Protein AF-A0A316L7D0-F1 (afdb_monomer_lite)

Secondary structure (DSSP, 8-state):
-----------S---HHHHSSTT----HHHHHHHHHHTTS---SS-TTT---EETTEE---EEEETTS-TT---GGGEEEE-HHHHTTSTTTT---SS--TTTS---------EE-TTT--EE-TT-SS-HHHHHHHHHHTS-PPPHHHHHHHHHT---HHHHHHHTTS-HHHHHHHHHHTTPPPPPPPPP-PPP--PPPEEEETTEEEEPPHHHHHHT--S---GGG-TT--HHHHHHHHHHHHHHHHHTTSS--

Radius of gyration: 38.09 Å; chains: 1; bounding box: 89×56×75 Å

Structure (mmCIF, N/CA/C/O backbone):
data_AF-A0A316L7D0-F1
#
_entry.id   AF-A0A316L7D0-F1
#
loop_
_atom_site.group_PDB
_atom_site.id
_atom_site.type_symbol
_atom_site.label_atom_id
_atom_site.label_alt_id
_atom_site.label_comp_id
_atom_site.label_asym_id
_atom_site.label_entity_id
_atom_site.label_seq_id
_atom_site.pdbx_PDB_ins_code
_atom_site.Cartn_x
_atom_site.Cartn_y
_atom_site.Cartn_z
_atom_site.occupancy
_atom_site.B_iso_or_equiv
_atom_site.auth_seq_id
_atom_site.auth_comp_id
_atom_site.auth_asym_id
_atom_site.auth_atom_id
_atom_site.pdbx_PDB_model_num
ATOM 1 N N . MET A 1 1 ? -33.897 9.783 -12.831 1.00 34.44 1 MET A N 1
ATOM 2 C CA . MET A 1 1 ? -33.182 10.648 -11.869 1.00 34.44 1 MET A CA 1
ATOM 3 C C . MET A 1 1 ? -33.164 9.904 -10.544 1.00 34.44 1 MET A C 1
ATOM 5 O O . MET A 1 1 ? -34.226 9.685 -9.987 1.00 34.44 1 MET A O 1
ATOM 9 N N . LYS A 1 2 ? -32.016 9.354 -10.130 1.00 29.50 2 LYS A N 1
ATOM 10 C CA . LYS A 1 2 ? -31.898 8.626 -8.857 1.00 29.50 2 LYS A CA 1
ATOM 11 C C . LYS A 1 2 ? -31.421 9.620 -7.807 1.00 29.50 2 LYS A C 1
ATOM 13 O O . LYS A 1 2 ? -30.310 10.134 -7.922 1.00 29.50 2 LYS A O 1
ATOM 18 N N . GLU A 1 3 ? -32.283 9.932 -6.850 1.00 29.09 3 GLU A N 1
ATOM 19 C CA . GLU A 1 3 ? -31.941 10.778 -5.713 1.00 29.09 3 GLU A CA 1
ATOM 20 C C . GLU A 1 3 ? -30.892 10.067 -4.856 1.00 29.09 3 GLU A C 1
ATOM 22 O O . GLU A 1 3 ? -31.107 8.976 -4.328 1.00 29.09 3 GLU A O 1
ATOM 27 N N . ASN A 1 4 ? -29.717 10.684 -4.762 1.00 29.95 4 ASN A N 1
ATOM 28 C CA . ASN A 1 4 ? -28.676 10.284 -3.831 1.00 29.95 4 ASN A CA 1
ATOM 29 C C . ASN A 1 4 ? -29.172 10.552 -2.407 1.00 29.95 4 ASN A C 1
ATOM 31 O O . ASN A 1 4 ? -29.277 11.711 -1.996 1.00 29.95 4 ASN A O 1
ATOM 35 N N . ALA A 1 5 ? -29.439 9.484 -1.654 1.00 37.56 5 ALA A N 1
ATOM 36 C CA . ALA A 1 5 ? -29.663 9.546 -0.217 1.00 37.56 5 ALA A CA 1
ATOM 37 C C . ALA A 1 5 ? -28.394 10.094 0.455 1.00 37.56 5 ALA A C 1
ATOM 39 O O . ALA A 1 5 ? -27.407 9.389 0.670 1.00 37.56 5 ALA A O 1
ATOM 40 N N . LYS A 1 6 ? -28.399 11.401 0.722 1.00 32.78 6 LYS A N 1
ATOM 41 C CA . LYS A 1 6 ? -27.345 12.088 1.464 1.00 32.78 6 LYS A CA 1
ATOM 42 C C . LYS A 1 6 ? -27.297 11.506 2.877 1.00 32.78 6 LYS A C 1
ATOM 44 O O . LYS A 1 6 ? -28.280 11.593 3.609 1.00 32.78 6 LYS A O 1
ATOM 49 N N . ASN A 1 7 ? -26.138 10.971 3.261 1.00 34.81 7 ASN A N 1
ATOM 50 C CA . ASN A 1 7 ? -25.764 10.727 4.653 1.00 34.81 7 ASN A CA 1
ATOM 51 C C . ASN A 1 7 ? -25.912 12.042 5.438 1.00 34.81 7 ASN A C 1
ATOM 53 O O . ASN A 1 7 ? -25.023 12.893 5.408 1.00 34.81 7 ASN A O 1
ATOM 57 N N . LYS A 1 8 ? -27.050 12.235 6.111 1.00 36.53 8 LYS A N 1
ATOM 58 C CA . LYS A 1 8 ? -27.204 13.290 7.111 1.00 36.53 8 LYS A CA 1
ATOM 59 C C . LYS A 1 8 ? -26.490 12.820 8.372 1.00 36.53 8 LYS A C 1
ATOM 61 O O . LYS A 1 8 ? -26.940 11.887 9.033 1.00 36.53 8 LYS A O 1
ATOM 66 N N . GLY A 1 9 ? -25.368 13.463 8.686 1.00 32.22 9 GLY A N 1
ATOM 67 C CA . GLY A 1 9 ? -24.785 13.398 10.020 1.00 32.22 9 GLY A CA 1
ATOM 68 C C . GLY A 1 9 ? -25.849 13.806 11.036 1.00 32.22 9 GLY A C 1
ATOM 69 O O . GLY A 1 9 ? -26.460 14.866 10.909 1.00 32.22 9 GLY A O 1
ATOM 70 N N . TYR A 1 10 ? -26.124 12.925 11.993 1.00 43.47 10 TYR A N 1
ATOM 71 C CA . TYR A 1 10 ? -27.147 13.127 13.012 1.00 43.47 10 TYR A CA 1
ATOM 72 C C . TYR A 1 10 ? -26.617 14.110 14.068 1.00 43.47 10 TYR A C 1
ATOM 74 O O . TYR A 1 10 ? -26.000 13.715 15.053 1.00 43.47 10 TYR A O 1
ATOM 82 N N . SER A 1 11 ? -26.806 15.408 13.824 1.00 37.00 11 SER A N 1
ATOM 83 C CA . SER A 1 11 ? -26.452 16.510 14.731 1.00 37.00 11 SER A CA 1
ATOM 84 C C . SER A 1 11 ? -27.688 17.153 15.377 1.00 37.00 11 SER A C 1
ATOM 86 O O . SER A 1 11 ? -27.708 18.359 15.605 1.00 37.00 11 SER A O 1
ATOM 88 N N . GLY A 1 12 ? -28.741 16.370 15.620 1.00 48.03 12 GLY A N 1
ATOM 89 C CA . GLY A 1 12 ? -29.909 16.793 16.395 1.00 48.03 12 GLY A CA 1
ATOM 90 C C . GLY A 1 12 ? -29.916 16.110 17.759 1.00 48.03 12 GLY A C 1
ATOM 91 O O . GLY A 1 12 ? -29.641 14.909 17.842 1.00 48.03 12 GLY A O 1
ATOM 92 N N . GLU A 1 13 ? -30.227 16.853 18.822 1.00 57.31 13 GLU A N 1
ATOM 93 C CA . GLU A 1 13 ? -30.596 16.285 20.122 1.00 57.31 13 GLU A CA 1
ATOM 94 C C . GLU A 1 13 ? -31.894 15.488 19.962 1.00 57.31 13 GLU A C 1
ATOM 96 O O . GLU A 1 13 ? -32.989 15.997 20.163 1.00 57.31 13 GLU A O 1
ATOM 101 N N . LEU A 1 14 ? -31.770 14.224 19.551 1.00 63.69 14 LEU A N 1
ATOM 102 C CA . LEU A 1 14 ? -32.886 13.289 19.602 1.00 63.69 14 LEU A CA 1
ATOM 103 C C . LEU A 1 14 ? -33.369 13.182 21.044 1.00 63.69 14 LEU A C 1
ATOM 105 O O . LEU A 1 14 ? -32.550 12.987 21.963 1.00 63.69 14 LEU A O 1
ATOM 109 N N . SER A 1 15 ? -34.686 13.294 21.199 1.00 69.12 15 SER A N 1
ATOM 110 C CA . SER A 1 15 ? -35.367 13.168 22.479 1.00 69.12 15 SER A CA 1
ATOM 111 C C . SER A 1 15 ? -35.126 11.783 23.084 1.00 69.12 15 SER A C 1
ATOM 113 O O . SER A 1 15 ? -34.735 10.832 22.404 1.00 69.12 15 SER A O 1
ATOM 115 N N . PHE A 1 16 ? -35.282 11.682 24.401 1.00 71.06 16 PHE A N 1
ATOM 116 C CA . PHE A 1 16 ? -35.001 10.463 25.155 1.00 71.06 16 PHE A CA 1
ATOM 117 C C . PHE A 1 16 ? -35.810 9.262 24.630 1.00 71.06 16 PHE A C 1
ATOM 119 O O . PHE A 1 16 ? -35.226 8.232 24.285 1.00 71.06 16 PHE A O 1
ATOM 126 N N . ASP A 1 17 ? -37.119 9.443 24.447 1.00 73.50 17 ASP A N 1
ATOM 127 C CA . ASP A 1 17 ? -38.046 8.400 23.982 1.00 73.50 17 ASP A CA 1
ATOM 128 C C . ASP A 1 17 ? -37.842 8.022 22.509 1.00 73.50 17 ASP A C 1
ATOM 130 O O . ASP A 1 17 ? -38.146 6.910 22.079 1.00 73.50 17 ASP A O 1
ATOM 134 N N . GLU A 1 18 ? -37.274 8.922 21.705 1.00 77.38 18 GLU A N 1
ATOM 135 C CA . GLU A 1 18 ? -36.935 8.618 20.317 1.00 77.38 18 GLU A CA 1
ATOM 136 C C . GLU A 1 18 ? -35.700 7.734 20.180 1.00 77.38 18 GLU A C 1
ATOM 138 O O . GLU A 1 18 ? -35.550 7.094 19.142 1.00 77.38 18 GLU A O 1
ATOM 143 N N . VAL A 1 19 ? -34.818 7.703 21.183 1.00 80.06 19 VAL A N 1
ATOM 144 C CA . VAL A 1 19 ? -33.592 6.893 21.149 1.00 80.06 19 VAL A CA 1
ATOM 145 C C . VAL A 1 19 ? -33.830 5.501 21.726 1.00 80.06 19 VAL A C 1
ATOM 147 O O . VAL A 1 19 ? -33.332 4.531 21.162 1.00 80.06 19 VAL A O 1
ATOM 150 N N . PHE A 1 20 ? -34.588 5.382 22.818 1.00 85.81 20 PHE A N 1
ATOM 151 C CA . PHE A 1 20 ? -34.782 4.119 23.543 1.00 85.81 20 PHE A CA 1
ATOM 152 C C . PHE A 1 20 ? -35.981 3.306 23.043 1.00 85.81 20 PHE A C 1
ATOM 154 O O . PHE A 1 20 ? -36.810 2.849 23.824 1.00 85.81 20 PHE A O 1
ATOM 161 N N . LYS A 1 21 ? -36.074 3.128 21.724 1.00 87.81 21 LYS A N 1
ATOM 162 C CA . LYS A 1 21 ? -37.145 2.363 21.075 1.00 87.81 21 LYS A CA 1
ATOM 163 C C . LYS A 1 21 ? -36.610 1.466 19.969 1.00 87.81 21 LYS A C 1
ATOM 165 O O . LYS A 1 21 ? -35.557 1.740 19.378 1.00 87.81 21 LYS A O 1
ATOM 170 N N . LYS A 1 22 ? -37.376 0.432 19.634 1.00 86.62 22 LYS A N 1
ATOM 171 C CA . LYS A 1 22 ? -37.067 -0.462 18.520 1.00 86.62 22 LYS A CA 1
ATOM 172 C C . LYS A 1 22 ? -37.126 0.235 17.155 1.00 86.62 22 LYS A C 1
ATOM 174 O O . LYS A 1 22 ? -37.918 1.150 16.935 1.00 86.62 22 LYS A O 1
ATOM 179 N N . GLY A 1 23 ? -36.278 -0.211 16.227 1.00 82.25 23 GLY A N 1
ATOM 180 C CA . GLY A 1 23 ? -36.218 0.278 14.846 1.00 82.25 23 GLY A CA 1
ATOM 181 C C . GLY A 1 23 ? -35.394 1.554 14.658 1.00 82.25 23 GLY A C 1
ATOM 182 O O . GLY A 1 23 ? -35.479 2.195 13.611 1.00 82.25 23 GLY A O 1
ATOM 183 N N . THR A 1 24 ? -34.590 1.942 15.649 1.00 82.88 24 THR A N 1
ATOM 184 C CA . THR A 1 24 ? -33.762 3.150 15.579 1.00 82.88 24 THR A CA 1
ATOM 185 C C . THR A 1 24 ? -32.311 2.789 15.294 1.00 82.88 24 THR A C 1
ATOM 187 O O . THR A 1 24 ? -31.668 2.040 16.025 1.00 82.88 24 THR A O 1
ATOM 190 N N . ASN A 1 25 ? -31.762 3.321 14.201 1.00 82.38 25 ASN A N 1
ATOM 191 C CA . ASN A 1 25 ? -30.355 3.112 13.878 1.00 82.38 25 ASN A CA 1
ATOM 192 C C . ASN A 1 25 ? -29.508 4.142 14.630 1.00 82.38 25 ASN A C 1
ATOM 194 O O . ASN A 1 25 ? -29.416 5.303 14.229 1.00 82.38 25 ASN A O 1
ATOM 198 N N . PHE A 1 26 ? -28.917 3.712 15.741 1.00 83.31 26 PHE A N 1
ATOM 199 C CA . PHE A 1 26 ? -28.096 4.553 16.597 1.00 83.31 26 PHE A CA 1
ATOM 200 C C . PHE A 1 26 ? -26.742 3.888 16.835 1.00 83.31 26 PHE A C 1
ATOM 202 O O . PHE A 1 26 ? -26.647 2.674 17.006 1.00 83.31 26 PHE A O 1
ATOM 209 N N . SER A 1 27 ? -25.665 4.675 16.842 1.00 85.75 27 SER A N 1
ATOM 210 C CA . SER A 1 27 ? -24.335 4.127 17.123 1.00 85.75 27 SER A CA 1
ATOM 211 C C . SER A 1 27 ? -24.278 3.591 18.553 1.00 85.75 27 SER A C 1
ATOM 213 O O . SER A 1 27 ? -24.576 4.331 19.492 1.00 85.75 27 SER A O 1
ATOM 215 N N . SER A 1 28 ? -23.804 2.356 18.746 1.00 85.88 28 SER A N 1
ATOM 216 C CA . SER A 1 28 ? -23.671 1.731 20.071 1.00 85.88 28 SER A CA 1
ATOM 217 C C . SER A 1 28 ? -22.822 2.567 21.037 1.00 85.88 28 SER A C 1
ATOM 219 O O . SER A 1 28 ? -23.108 2.627 22.231 1.00 85.88 28 SER A O 1
ATOM 221 N N . SER A 1 29 ? -21.805 3.275 20.528 1.00 87.69 29 SER A N 1
ATOM 222 C CA . SER A 1 29 ? -20.968 4.175 21.334 1.00 87.69 29 SER A CA 1
ATOM 223 C C . SER A 1 29 ? -21.727 5.412 21.824 1.00 87.69 29 SER A C 1
AT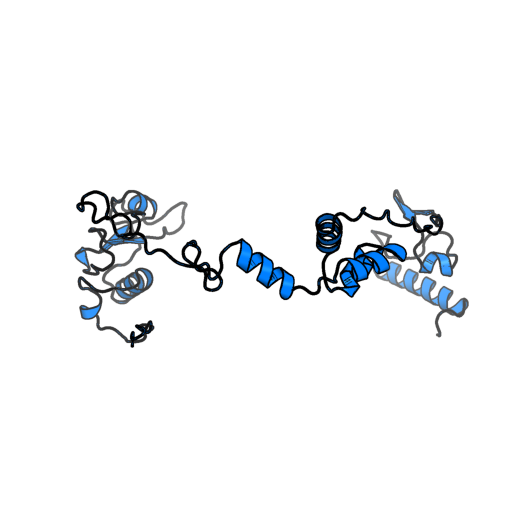OM 225 O O . SER A 1 29 ? -21.517 5.862 22.952 1.00 87.69 29 SER A O 1
ATOM 227 N N . LEU A 1 30 ? -22.635 5.947 21.004 1.00 88.75 30 LEU A N 1
ATOM 228 C CA . LEU A 1 30 ? -23.501 7.060 21.387 1.00 88.75 30 LEU A CA 1
ATOM 229 C C . LEU A 1 30 ? -24.615 6.586 22.323 1.00 88.75 30 LEU A C 1
ATOM 231 O O . LEU A 1 30 ? -24.916 7.287 23.288 1.00 88.75 30 LEU A O 1
ATOM 235 N N . LEU A 1 31 ? -25.188 5.401 22.072 1.00 90.44 31 LEU A N 1
ATOM 236 C CA . LEU A 1 31 ? -26.227 4.801 22.914 1.00 90.44 31 LEU A CA 1
ATOM 237 C C . LEU A 1 31 ? -25.708 4.613 24.336 1.00 90.44 31 LEU A C 1
ATOM 239 O O . LEU A 1 31 ? -26.307 5.106 25.286 1.00 90.44 31 LEU A O 1
ATOM 243 N N . ARG A 1 32 ? -24.524 4.004 24.464 1.00 90.94 32 ARG A N 1
ATOM 244 C CA . ARG A 1 32 ? -23.827 3.845 25.741 1.00 90.94 32 ARG A CA 1
ATOM 245 C C . ARG A 1 32 ? -23.640 5.178 26.458 1.00 90.94 32 ARG A C 1
ATOM 247 O O . ARG A 1 32 ? -23.917 5.280 27.647 1.00 90.94 32 ARG A O 1
ATOM 254 N N . ARG A 1 33 ? -23.180 6.214 25.750 1.00 89.75 33 ARG A N 1
ATOM 255 C CA . ARG A 1 33 ? -22.968 7.537 26.351 1.00 89.75 33 ARG A CA 1
ATOM 256 C C . ARG A 1 33 ? -24.275 8.148 26.855 1.00 89.75 33 ARG A C 1
ATOM 258 O O . ARG A 1 33 ? -24.280 8.726 27.938 1.00 89.75 33 ARG A O 1
ATOM 265 N N . LYS A 1 34 ? -25.362 8.031 26.085 1.00 90.12 34 LYS A N 1
ATOM 266 C CA . LYS A 1 34 ? -26.689 8.505 26.500 1.00 90.12 34 LYS A CA 1
ATOM 267 C C . LYS A 1 34 ? -27.177 7.750 27.735 1.00 90.12 34 LYS A C 1
ATOM 269 O O . LYS A 1 34 ? -27.539 8.415 28.694 1.00 90.12 34 LYS A O 1
ATOM 274 N N . LEU A 1 35 ? -27.082 6.419 27.742 1.00 90.69 35 LEU A N 1
ATOM 275 C CA . LEU A 1 35 ? -27.450 5.566 28.877 1.00 90.69 35 LEU A CA 1
ATOM 276 C C . LEU A 1 35 ? -26.730 5.967 30.177 1.00 90.69 35 LEU A C 1
ATOM 278 O O . LEU A 1 35 ? -27.382 6.129 31.210 1.00 90.69 35 LEU A O 1
ATOM 282 N N . ILE A 1 36 ? -25.415 6.211 30.096 1.00 90.56 36 ILE A N 1
ATOM 283 C CA . ILE A 1 36 ? -24.602 6.689 31.226 1.00 90.56 36 ILE A CA 1
ATOM 284 C C . ILE A 1 36 ? -25.048 8.088 31.663 1.00 90.56 36 ILE A C 1
ATOM 286 O O . ILE A 1 36 ? -25.288 8.315 32.845 1.00 90.56 36 ILE A O 1
ATOM 290 N N . LYS A 1 37 ? -25.209 9.028 30.719 1.00 89.81 37 LYS A N 1
ATOM 291 C CA . LYS A 1 37 ? -25.618 10.412 31.023 1.00 89.81 37 LYS A CA 1
ATOM 292 C C . LYS A 1 37 ? -27.006 10.478 31.671 1.00 89.81 37 LYS A C 1
ATOM 294 O O . LYS A 1 37 ? -27.240 11.345 32.502 1.00 89.81 37 LYS A O 1
ATOM 299 N N . SER A 1 38 ? -27.909 9.575 31.296 1.00 86.88 38 SER A N 1
ATOM 300 C CA . SER A 1 38 ? -29.242 9.459 31.891 1.00 86.88 38 SER A CA 1
ATOM 301 C C . SER A 1 38 ? -29.284 8.718 33.229 1.00 86.88 38 SER A C 1
ATOM 303 O O . SER A 1 38 ? -30.336 8.680 33.853 1.00 86.88 38 SER A O 1
ATOM 305 N N . GLY A 1 39 ? -28.184 8.094 33.661 1.00 88.38 39 GLY A N 1
ATOM 306 C CA . GLY A 1 39 ? -28.130 7.338 34.917 1.00 88.38 39 GLY A CA 1
ATOM 307 C C . GLY A 1 39 ? -28.872 5.994 34.912 1.00 88.38 39 GLY A C 1
ATOM 308 O O . GLY A 1 39 ? -28.980 5.370 35.961 1.00 88.38 39 GLY A O 1
ATOM 309 N N . ILE A 1 40 ? -29.358 5.527 33.756 1.00 89.19 40 ILE A N 1
ATOM 310 C CA . ILE A 1 40 ? -30.113 4.265 33.626 1.00 89.19 40 ILE A CA 1
ATOM 311 C C . ILE A 1 40 ? -29.189 3.049 33.772 1.00 89.19 40 ILE A C 1
ATOM 313 O O . ILE A 1 40 ? -29.544 2.050 34.391 1.00 89.19 40 ILE A O 1
ATOM 317 N N . LYS A 1 41 ? -27.999 3.130 33.171 1.00 90.94 41 LYS A N 1
ATOM 318 C CA . LYS A 1 41 ? -26.989 2.064 33.110 1.00 90.94 41 LYS A CA 1
ATOM 319 C C . LYS A 1 41 ? -25.624 2.668 33.438 1.00 90.94 41 LYS A C 1
ATOM 321 O O . LYS A 1 41 ? -25.340 3.796 33.028 1.00 90.94 41 LYS A O 1
ATOM 326 N N . LYS A 1 42 ? -24.788 1.944 34.183 1.00 91.00 42 LYS A N 1
ATOM 327 C CA . LYS A 1 42 ? -23.518 2.458 34.738 1.00 91.00 42 LYS A CA 1
ATOM 328 C C . LYS A 1 42 ? -22.282 1.930 34.008 1.00 91.00 42 LYS A C 1
ATOM 330 O O . LYS A 1 42 ? -21.276 2.623 33.928 1.00 91.00 42 LYS A O 1
ATOM 335 N N . PHE A 1 43 ? -22.367 0.742 33.418 1.00 91.38 43 PHE A N 1
ATOM 336 C CA . PHE A 1 43 ? -21.296 0.028 32.722 1.00 91.38 43 PHE A CA 1
ATOM 337 C C . PHE A 1 43 ? -20.049 -0.203 33.596 1.00 91.38 43 PHE A C 1
ATOM 339 O O . PHE A 1 43 ? -18.926 -0.152 33.095 1.00 91.38 43 PHE A O 1
ATOM 346 N N . GLU A 1 44 ? -20.254 -0.463 34.891 1.00 93.38 44 GLU A N 1
ATOM 347 C CA . GLU A 1 44 ? -19.192 -0.684 35.893 1.00 93.38 44 GLU A CA 1
ATOM 348 C C . GLU A 1 44 ? -18.951 -2.168 36.198 1.00 93.38 44 GLU A C 1
ATOM 350 O O . GLU A 1 44 ? -17.837 -2.567 36.529 1.00 93.38 44 GLU A O 1
ATOM 355 N N . LYS A 1 45 ? -19.992 -2.997 36.077 1.00 95.00 45 LYS A N 1
ATOM 356 C CA . LYS A 1 45 ? -19.941 -4.436 36.346 1.00 95.00 45 LYS A CA 1
ATOM 357 C C . LYS A 1 45 ? -20.631 -5.213 35.238 1.00 95.00 45 LYS A C 1
ATOM 359 O O . LYS A 1 45 ? -21.559 -4.717 34.607 1.00 95.00 45 LYS A O 1
ATOM 364 N N . CYS A 1 46 ? -20.184 -6.440 35.015 1.00 96.50 46 CYS A N 1
ATOM 365 C CA . CYS A 1 46 ? -20.851 -7.355 34.100 1.00 96.50 46 CYS A CA 1
ATOM 366 C C . CYS A 1 46 ? -22.153 -7.869 34.725 1.00 96.50 46 CYS A C 1
ATOM 368 O O . CYS A 1 46 ? -22.129 -8.420 35.823 1.00 96.50 46 CYS A O 1
ATOM 370 N N . GLU A 1 47 ? -23.273 -7.765 34.017 1.00 95.62 47 GLU A N 1
ATOM 371 C CA . GLU A 1 47 ? -24.559 -8.333 34.446 1.00 95.62 47 GLU A CA 1
ATOM 372 C C . GLU A 1 47 ? -24.572 -9.868 34.392 1.00 95.62 47 GLU A C 1
ATOM 374 O O . GLU A 1 47 ? -25.341 -10.495 35.110 1.00 95.62 47 GLU A O 1
ATOM 379 N N . CYS A 1 48 ? -23.706 -10.483 33.576 1.00 94.38 48 CYS A N 1
ATOM 380 C CA . CYS A 1 48 ? -23.619 -11.940 33.448 1.00 94.38 48 CYS A CA 1
ATOM 381 C C . CYS A 1 48 ? -22.735 -12.581 34.530 1.00 94.38 48 CYS A C 1
ATOM 383 O O . CYS A 1 48 ? -23.173 -13.504 35.207 1.00 94.38 48 CYS A O 1
ATOM 385 N N . CYS A 1 49 ? -21.498 -12.103 34.709 1.00 95.44 49 CYS A N 1
ATOM 386 C CA . CYS A 1 49 ? -20.533 -12.722 35.630 1.00 95.44 49 CYS A CA 1
ATOM 387 C C . CYS A 1 49 ? -20.138 -11.850 36.830 1.00 95.44 49 CYS A C 1
ATOM 389 O O . CYS A 1 49 ? -19.303 -12.258 37.631 1.00 95.44 49 CYS A O 1
ATOM 391 N N . GLY A 1 50 ? -20.677 -10.635 36.949 1.00 95.38 50 GLY A N 1
ATOM 392 C CA . GLY A 1 50 ? -20.410 -9.735 38.075 1.00 95.38 50 GLY A CA 1
ATOM 393 C C . GLY A 1 50 ? -19.043 -9.047 38.069 1.00 95.38 50 GLY A C 1
ATOM 394 O O . GLY A 1 50 ? -18.817 -8.177 38.904 1.00 95.38 50 GLY A O 1
ATOM 395 N N . ILE A 1 51 ? -18.138 -9.385 37.142 1.00 95.69 51 ILE A N 1
ATOM 396 C CA . ILE A 1 51 ? -16.785 -8.816 37.115 1.00 95.69 51 ILE A CA 1
ATOM 397 C C . ILE A 1 51 ? -16.812 -7.295 36.902 1.00 95.69 51 ILE A C 1
ATOM 399 O O . ILE A 1 51 ? -17.474 -6.803 35.986 1.00 95.69 51 ILE A O 1
ATOM 403 N N . SER A 1 52 ? -16.064 -6.570 37.731 1.00 95.81 52 SER A N 1
ATOM 404 C CA . SER A 1 52 ? -15.832 -5.121 37.629 1.00 95.81 52 SER A CA 1
ATOM 405 C C . SER A 1 52 ? -14.356 -4.772 37.412 1.00 95.81 52 SER A C 1
ATOM 407 O O . SER A 1 52 ? -14.034 -3.701 36.899 1.00 95.81 52 SER A O 1
ATOM 409 N N . GLU A 1 53 ? -13.445 -5.690 37.737 1.00 95.38 53 GLU A N 1
ATOM 410 C CA . GLU A 1 53 ? -12.001 -5.491 37.630 1.00 95.38 53 GLU A CA 1
ATOM 411 C C . GLU A 1 53 ? -11.309 -6.702 37.003 1.00 95.38 53 GLU A C 1
ATOM 413 O O . GLU A 1 53 ? -11.706 -7.848 37.200 1.00 95.38 53 GLU A O 1
ATOM 418 N N . TRP A 1 54 ? -10.246 -6.445 36.248 1.00 94.44 54 TRP A N 1
ATOM 419 C CA . TRP A 1 54 ? -9.380 -7.449 35.64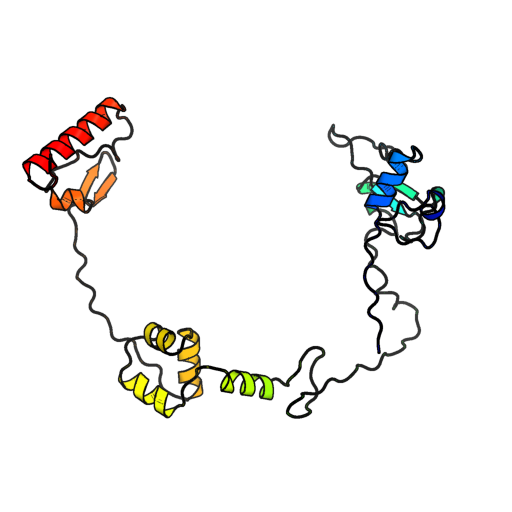5 1.00 94.44 54 TRP A CA 1
ATOM 420 C C . TRP A 1 54 ? -7.918 -7.029 35.798 1.00 94.44 54 TRP A C 1
ATOM 422 O O . TRP A 1 54 ? -7.539 -5.927 35.403 1.00 94.44 54 TRP A O 1
ATOM 432 N N . MET A 1 55 ? -7.091 -7.906 36.379 1.00 94.25 55 MET A N 1
ATOM 433 C CA . MET A 1 55 ? -5.672 -7.641 36.677 1.00 94.25 55 MET A CA 1
ATOM 434 C C . MET A 1 55 ? -5.442 -6.332 37.462 1.00 94.25 55 MET A C 1
ATOM 436 O O . MET A 1 55 ? -4.531 -5.563 37.152 1.00 94.25 55 MET A O 1
ATOM 440 N N . GLY A 1 56 ? -6.294 -6.061 38.458 1.00 93.62 56 GLY A N 1
ATOM 441 C CA . GLY A 1 56 ? -6.203 -4.866 39.309 1.00 93.62 56 GLY A CA 1
ATOM 442 C C . GLY A 1 56 ? -6.564 -3.553 38.608 1.00 93.62 56 GLY A C 1
ATOM 443 O O . GLY A 1 56 ? -6.207 -2.482 39.091 1.00 93.62 56 GLY A O 1
ATOM 444 N N . LYS A 1 57 ? -7.224 -3.614 37.445 1.00 93.44 57 LYS A N 1
ATOM 445 C CA . LYS A 1 57 ? -7.719 -2.444 36.710 1.00 93.44 57 LYS A CA 1
ATOM 446 C C . LYS A 1 57 ? -9.215 -2.591 36.417 1.00 93.44 57 LYS A C 1
ATOM 448 O O . LYS A 1 57 ? -9.660 -3.715 36.184 1.00 93.44 57 LYS A O 1
ATOM 453 N N . PRO A 1 58 ? -9.986 -1.492 36.346 1.00 93.50 58 PRO A N 1
ATOM 454 C CA . PRO A 1 58 ? -11.387 -1.545 35.937 1.00 93.50 58 PRO A CA 1
ATOM 455 C C . PRO A 1 58 ? -11.547 -2.198 34.561 1.00 93.50 58 PRO A C 1
ATOM 457 O O . PRO A 1 58 ? -10.857 -1.836 33.602 1.00 93.50 58 PRO A O 1
ATOM 460 N N . ILE A 1 59 ? -12.449 -3.171 34.453 1.00 95.31 59 ILE A N 1
ATOM 461 C CA . ILE A 1 59 ? -12.702 -3.859 33.188 1.00 95.31 59 ILE A CA 1
ATOM 462 C C . ILE A 1 59 ? -13.617 -3.016 32.296 1.00 95.31 59 ILE A C 1
ATOM 464 O O . ILE A 1 59 ? -14.568 -2.382 32.745 1.00 95.31 59 ILE A O 1
ATOM 468 N N . THR A 1 60 ? -13.360 -3.020 30.988 1.00 93.38 60 THR A N 1
ATOM 469 C CA . THR A 1 60 ? -14.251 -2.341 30.042 1.00 93.38 60 THR A CA 1
ATOM 470 C C . THR A 1 60 ? -15.510 -3.170 29.816 1.00 93.38 60 THR A C 1
ATOM 472 O O . THR A 1 60 ? -15.481 -4.158 29.088 1.00 93.38 60 THR A O 1
ATOM 475 N N . ILE A 1 61 ? -16.634 -2.744 30.386 1.00 95.81 61 ILE A N 1
ATOM 476 C CA . ILE A 1 61 ? -17.947 -3.325 30.085 1.00 95.81 61 ILE A CA 1
ATOM 477 C C . ILE A 1 61 ? -18.413 -2.854 28.705 1.00 95.81 61 ILE A C 1
ATOM 479 O O . ILE A 1 61 ? -18.170 -1.711 28.332 1.00 95.81 61 ILE A O 1
ATOM 483 N N . GLN A 1 62 ? -19.034 -3.721 27.920 1.00 94.19 62 GLN A N 1
ATOM 484 C CA . GLN A 1 62 ? -19.547 -3.496 26.571 1.00 94.19 62 GLN A CA 1
ATOM 485 C C . GLN A 1 62 ? -21.080 -3.477 26.590 1.00 94.19 62 GLN A C 1
ATOM 487 O O . GLN A 1 62 ? -21.714 -4.080 27.453 1.00 94.19 62 GLN A O 1
ATOM 492 N N . LEU A 1 63 ? -21.663 -2.750 25.637 1.00 94.75 63 LEU A N 1
ATOM 493 C CA . LEU A 1 63 ? -23.105 -2.706 25.415 1.00 94.75 63 LEU A CA 1
ATOM 494 C C . LEU A 1 63 ? -23.492 -3.855 24.486 1.00 94.75 63 LEU A C 1
ATOM 496 O O . LEU A 1 63 ? -22.930 -3.956 23.396 1.00 94.75 63 LEU A O 1
ATOM 500 N N . HIS A 1 64 ? -24.449 -4.674 24.910 1.00 93.12 64 HIS A N 1
ATOM 501 C CA . HIS A 1 64 ? -24.941 -5.823 24.161 1.00 93.12 64 HIS A CA 1
ATOM 502 C C . HIS A 1 64 ? -26.452 -5.747 23.937 1.00 93.12 64 HIS A C 1
ATOM 504 O O . HIS A 1 64 ? -27.194 -5.459 24.871 1.00 93.12 64 HIS A O 1
ATOM 510 N N . HIS A 1 65 ? -26.905 -6.051 22.724 1.00 92.38 65 HIS A N 1
ATOM 511 C CA . HIS A 1 65 ? -28.321 -6.214 22.392 1.00 92.38 65 HIS A CA 1
ATOM 512 C C . HIS A 1 65 ? -28.704 -7.686 22.564 1.00 92.38 65 HIS A C 1
ATOM 514 O O . HIS A 1 65 ? -28.198 -8.530 21.822 1.00 92.38 65 HIS A O 1
ATOM 520 N N . LYS A 1 66 ? -29.573 -7.998 23.536 1.00 91.44 66 LYS A N 1
ATOM 521 C CA . LYS A 1 66 ? -29.948 -9.379 23.901 1.00 91.44 66 LYS A CA 1
ATOM 522 C C . LYS A 1 66 ? -30.560 -10.150 22.728 1.00 91.44 66 LYS A C 1
ATOM 524 O O . LYS A 1 66 ? -30.272 -11.329 22.558 1.00 91.44 66 LYS A O 1
ATOM 529 N N . ASP A 1 67 ? -31.367 -9.485 21.905 1.00 88.12 67 ASP A N 1
ATOM 530 C CA . ASP A 1 67 ? -31.968 -10.060 20.694 1.00 88.12 67 ASP A CA 1
ATOM 531 C C . ASP A 1 67 ? -31.025 -10.096 19.473 1.00 88.12 67 ASP A C 1
ATOM 533 O O . ASP A 1 67 ? -31.364 -10.668 18.437 1.00 88.12 67 ASP A O 1
ATOM 537 N N . GLY A 1 68 ? -29.833 -9.499 19.577 1.00 85.19 68 GLY A N 1
ATOM 538 C CA . GLY A 1 68 ? -28.883 -9.359 18.474 1.00 85.19 68 GLY A CA 1
ATOM 539 C C . GLY A 1 68 ? -29.292 -8.349 17.393 1.00 85.19 68 GLY A C 1
ATOM 540 O O . GLY A 1 68 ? -28.567 -8.205 16.405 1.00 85.19 68 GLY A O 1
ATOM 541 N N . ASP A 1 69 ? -30.408 -7.635 17.560 1.00 85.19 69 ASP A N 1
ATOM 542 C CA . ASP A 1 69 ? -30.863 -6.583 16.654 1.00 85.19 69 ASP A CA 1
ATOM 543 C C . ASP A 1 69 ? -30.303 -5.231 17.107 1.00 85.19 69 ASP A C 1
ATOM 545 O O . ASP A 1 69 ? -30.752 -4.621 18.077 1.00 85.19 69 ASP A O 1
ATOM 549 N N . HIS A 1 70 ? -29.334 -4.714 16.351 1.00 86.69 70 HIS A N 1
ATOM 550 C CA . HIS A 1 70 ? -28.692 -3.432 16.646 1.00 86.69 70 HIS A CA 1
ATOM 551 C C . HIS A 1 70 ? -29.633 -2.216 16.530 1.00 86.69 70 HIS A C 1
ATOM 553 O O . HIS A 1 70 ? -29.208 -1.092 16.803 1.00 86.69 70 HIS A O 1
ATOM 559 N N . THR A 1 71 ? -30.859 -2.398 16.033 1.00 87.50 71 THR A N 1
ATOM 560 C CA . THR A 1 71 ? -31.883 -1.349 15.960 1.00 87.50 71 THR A CA 1
ATOM 561 C C . THR A 1 71 ? -32.841 -1.372 17.147 1.00 87.50 71 THR A C 1
ATOM 563 O O . THR A 1 71 ? -33.620 -0.430 17.320 1.00 87.50 71 THR A O 1
ATOM 566 N N . ASN A 1 72 ? -32.800 -2.421 17.975 1.00 89.69 72 ASN A N 1
ATOM 567 C CA . ASN A 1 72 ? -33.644 -2.539 19.151 1.00 89.69 72 ASN A CA 1
ATOM 568 C C . ASN A 1 72 ? -33.003 -1.893 20.387 1.00 89.69 72 ASN A C 1
ATOM 570 O O . ASN A 1 72 ? -32.401 -2.560 21.224 1.00 89.69 72 ASN A O 1
ATOM 574 N N . ASN A 1 73 ? -33.142 -0.573 20.505 1.00 91.31 73 ASN A N 1
ATOM 575 C CA . ASN A 1 73 ? -32.516 0.211 21.574 1.00 91.31 73 ASN A CA 1
ATOM 576 C C . ASN A 1 73 ? -33.364 0.326 22.853 1.00 91.31 73 ASN A C 1
ATOM 578 O O . ASN A 1 73 ? -33.107 1.207 23.674 1.00 91.31 73 ASN A O 1
ATOM 582 N N . GLU A 1 74 ? -34.372 -0.527 23.031 1.00 91.00 74 GLU A N 1
ATOM 583 C CA . GLU A 1 74 ? -35.153 -0.594 24.270 1.00 91.00 74 GLU A CA 1
ATOM 584 C C . GLU A 1 74 ? -34.249 -0.939 25.458 1.00 91.00 74 GLU A C 1
ATOM 586 O O . GLU A 1 74 ? -33.416 -1.839 25.371 1.00 91.00 74 GLU A O 1
ATOM 591 N N . ILE A 1 75 ? -34.413 -0.235 26.580 1.00 90.62 75 ILE A N 1
ATOM 592 C CA . ILE A 1 75 ? -33.519 -0.338 27.748 1.00 90.62 75 ILE A CA 1
ATOM 593 C C . ILE A 1 75 ? -33.401 -1.787 28.243 1.00 90.62 75 ILE A C 1
ATOM 595 O O . ILE A 1 75 ? -32.296 -2.244 28.540 1.00 90.62 75 ILE A O 1
ATOM 599 N N . ASP A 1 76 ? -34.513 -2.520 28.271 1.00 91.00 76 ASP A N 1
ATOM 600 C CA . ASP A 1 76 ? -34.557 -3.914 28.722 1.00 91.00 76 ASP A CA 1
ATOM 601 C C . ASP A 1 76 ? -33.861 -4.881 27.757 1.00 91.00 76 ASP A C 1
ATOM 603 O O . ASP A 1 76 ? -33.380 -5.939 28.180 1.00 91.00 76 ASP A O 1
ATOM 607 N N . ASN A 1 77 ? -33.746 -4.513 26.478 1.00 92.25 77 ASN A N 1
ATOM 608 C CA . ASN A 1 77 ? -32.999 -5.269 25.477 1.00 92.25 77 ASN A CA 1
ATOM 609 C C . ASN A 1 77 ? -31.480 -5.037 25.578 1.00 92.25 77 ASN A C 1
ATOM 611 O O . ASN A 1 77 ? -30.701 -5.792 24.996 1.00 92.25 77 ASN A O 1
ATOM 615 N N . ILE A 1 78 ? -31.036 -4.031 26.337 1.00 93.56 78 ILE A N 1
ATOM 616 C CA . ILE A 1 78 ? -29.620 -3.699 26.498 1.00 93.56 78 ILE A CA 1
ATOM 617 C C . ILE A 1 78 ? -29.033 -4.368 27.747 1.00 93.56 78 ILE A C 1
ATOM 619 O O . ILE A 1 78 ? -29.500 -4.164 28.870 1.00 93.56 78 ILE A O 1
ATOM 623 N N . ALA A 1 79 ? -27.956 -5.127 27.551 1.00 93.69 79 ALA A N 1
ATOM 624 C CA . ALA A 1 79 ? -27.169 -5.757 28.604 1.00 93.69 79 ALA A CA 1
ATOM 625 C C . ALA A 1 79 ? -25.756 -5.159 28.717 1.00 93.69 79 ALA A C 1
ATOM 627 O O . ALA A 1 79 ? -25.137 -4.754 27.727 1.00 93.69 79 ALA A O 1
ATOM 628 N N . GLU A 1 80 ? -25.236 -5.138 29.943 1.00 95.69 80 GLU A N 1
ATOM 629 C CA . GLU A 1 80 ? -23.889 -4.676 30.285 1.00 95.69 80 GLU A CA 1
ATOM 630 C C . GLU A 1 80 ? -22.956 -5.886 30.456 1.00 95.69 80 GLU A C 1
ATOM 632 O O . GLU A 1 80 ? -22.953 -6.542 31.496 1.00 95.69 80 GLU A O 1
ATOM 637 N N . LEU A 1 81 ? -22.154 -6.217 29.440 1.00 96.00 81 LEU A N 1
ATOM 638 C CA . LEU A 1 81 ? -21.339 -7.441 29.435 1.00 96.00 81 LEU A CA 1
ATOM 639 C C . LEU A 1 81 ? -19.841 -7.145 29.383 1.00 96.00 81 LEU A C 1
ATOM 641 O O . LEU A 1 81 ? -19.397 -6.301 28.615 1.00 96.00 81 LEU A O 1
ATOM 645 N N . CYS A 1 82 ? -19.019 -7.862 30.149 1.00 95.88 82 CYS A N 1
ATOM 646 C CA . CYS A 1 82 ? -17.566 -7.800 29.968 1.00 95.88 82 CYS A CA 1
ATOM 647 C C . CYS A 1 82 ? -17.147 -8.411 28.612 1.00 95.88 82 CYS A C 1
ATOM 649 O O . CYS A 1 82 ? -17.926 -9.166 28.025 1.00 95.88 82 CYS A O 1
ATOM 651 N N . PRO A 1 83 ? -15.919 -8.165 28.114 1.00 94.19 83 PRO A N 1
ATOM 652 C CA . PRO A 1 83 ? -15.495 -8.646 26.797 1.00 94.19 83 PRO A CA 1
ATOM 653 C C . PRO A 1 83 ? -15.563 -10.174 26.656 1.00 94.19 83 PRO A C 1
ATOM 655 O O . PRO A 1 83 ? -15.904 -10.667 25.586 1.00 94.19 83 PRO A O 1
ATOM 658 N N . ASN A 1 84 ? -15.311 -10.906 27.747 1.00 94.69 84 ASN A N 1
ATOM 659 C CA . ASN A 1 84 ? -15.340 -12.371 27.770 1.00 94.69 84 ASN A CA 1
ATOM 660 C C . ASN A 1 84 ? -16.766 -12.939 27.777 1.00 94.69 84 ASN A C 1
ATOM 662 O O . ASN A 1 84 ? -17.019 -13.963 27.157 1.00 94.69 84 ASN A O 1
ATOM 666 N N . CYS A 1 85 ? -17.707 -12.315 28.490 1.00 94.94 85 CYS A N 1
ATOM 667 C CA . CYS A 1 85 ? -19.112 -12.732 28.432 1.00 94.94 85 CYS A CA 1
ATOM 668 C C . CYS A 1 85 ? -19.730 -12.326 27.096 1.00 94.94 85 CYS A C 1
ATOM 670 O O . CYS A 1 85 ? -20.470 -13.098 26.502 1.00 94.94 85 CYS A O 1
ATOM 672 N N . HIS A 1 86 ? -19.382 -11.139 26.595 1.00 94.00 86 HIS A N 1
ATOM 673 C CA . HIS A 1 86 ? -19.864 -10.649 25.314 1.00 94.00 86 HIS A CA 1
ATOM 674 C C . HIS A 1 86 ? -19.435 -11.560 24.157 1.00 94.00 86 HIS A C 1
ATOM 676 O O . HIS A 1 86 ? -20.255 -11.858 23.293 1.00 94.00 86 HIS A O 1
ATOM 682 N N . SER A 1 87 ? -18.195 -12.064 24.165 1.00 93.06 87 SER A N 1
ATOM 683 C CA . SER A 1 87 ? -17.703 -12.992 23.138 1.00 93.06 87 SER A CA 1
ATOM 684 C C . SER A 1 87 ? -18.395 -14.357 23.126 1.00 93.06 87 SER A C 1
ATOM 686 O O . SER A 1 87 ? -18.317 -15.060 22.124 1.00 93.06 87 SER A O 1
ATOM 688 N N . GLN A 1 88 ? -19.069 -14.727 24.217 1.00 92.00 88 GLN A N 1
ATOM 689 C CA . GLN A 1 88 ? -19.809 -15.985 24.351 1.00 92.00 88 GLN A CA 1
ATOM 690 C C . GLN A 1 88 ? -21.290 -15.857 23.971 1.00 92.00 88 GLN A C 1
ATOM 692 O O . GLN A 1 88 ? -22.027 -16.834 24.053 1.00 92.00 88 GLN A O 1
ATOM 697 N N . THR A 1 89 ? -21.750 -14.666 23.580 1.00 89.38 89 THR A N 1
ATOM 698 C CA . THR A 1 89 ? -23.149 -14.458 23.187 1.00 89.38 89 THR A CA 1
ATOM 699 C C . THR A 1 89 ? -23.425 -15.001 21.789 1.00 89.38 89 THR A C 1
ATOM 701 O O . THR A 1 89 ? -22.587 -14.900 20.893 1.00 89.38 89 THR A O 1
ATOM 704 N N . ASP A 1 90 ? -24.643 -15.497 21.563 1.00 84.88 90 ASP A N 1
ATOM 705 C CA . ASP A 1 90 ? -25.046 -16.035 20.259 1.00 84.88 90 ASP A CA 1
ATOM 706 C C . ASP A 1 90 ? -24.977 -14.993 19.139 1.00 84.88 90 ASP A C 1
ATOM 708 O O . ASP A 1 90 ? -24.871 -15.350 17.968 1.00 84.88 90 ASP A O 1
ATOM 712 N N . SER A 1 91 ? -25.100 -13.701 19.452 1.00 81.44 91 SER A N 1
ATOM 713 C CA . SER A 1 91 ? -25.029 -12.611 18.473 1.00 81.44 91 SER A CA 1
ATOM 714 C C . SER A 1 91 ? -23.617 -12.044 18.279 1.00 81.44 91 SER A C 1
ATOM 716 O O . SER A 1 91 ? -23.417 -11.197 17.403 1.00 81.44 91 SER A O 1
ATOM 718 N N . TYR A 1 92 ? -22.616 -12.540 19.016 1.00 82.44 92 TYR A N 1
ATOM 719 C CA . TYR A 1 92 ? -21.236 -12.085 18.889 1.00 82.44 92 TYR A CA 1
ATOM 720 C C . TYR A 1 92 ? -20.663 -12.373 17.502 1.00 82.44 92 TYR A C 1
ATOM 722 O O . TYR A 1 92 ? -20.753 -13.484 16.985 1.00 82.44 92 TYR A O 1
ATOM 730 N N . ALA A 1 93 ? -20.052 -11.349 16.900 1.00 74.38 93 ALA A N 1
ATOM 731 C CA . ALA A 1 93 ? -19.393 -11.426 15.596 1.00 74.38 93 ALA A CA 1
ATOM 732 C C . ALA A 1 93 ? -20.259 -12.012 14.461 1.00 74.38 93 ALA A C 1
ATOM 734 O O . ALA A 1 93 ? -19.724 -12.369 13.406 1.00 74.38 93 ALA A O 1
ATOM 735 N N . LYS A 1 94 ? -21.593 -12.066 14.623 1.00 70.88 94 LYS A N 1
ATOM 736 C CA . LYS A 1 94 ? -22.481 -12.476 13.538 1.00 70.88 94 LYS A CA 1
ATOM 737 C C . LYS A 1 94 ? -22.296 -11.499 12.372 1.00 70.88 94 LYS A C 1
ATOM 739 O O . LYS A 1 94 ? -22.433 -10.285 12.558 1.00 70.88 94 LYS A O 1
ATOM 744 N N . PRO A 1 95 ? -21.961 -11.987 11.165 1.00 59.47 95 PRO A N 1
ATOM 745 C CA . PRO A 1 95 ? -21.817 -11.118 10.012 1.00 59.47 95 PRO A CA 1
ATOM 746 C C . PRO A 1 95 ? -23.138 -10.384 9.775 1.00 59.47 95 PRO A C 1
ATOM 748 O O . PRO A 1 95 ? -24.195 -11.009 9.693 1.00 59.47 95 PRO A O 1
ATOM 751 N N . LYS A 1 96 ? -23.079 -9.051 9.664 1.00 54.69 96 LYS A N 1
ATOM 752 C CA . LYS A 1 96 ? -24.230 -8.219 9.289 1.00 54.69 96 LYS A CA 1
ATOM 753 C C . LYS A 1 96 ? -24.830 -8.760 7.995 1.00 54.69 96 LYS A C 1
ATOM 755 O O . LYS A 1 96 ? -24.219 -8.585 6.947 1.00 54.69 96 LYS A O 1
ATOM 760 N N . GLY A 1 97 ? -25.987 -9.414 8.080 1.00 50.94 97 GLY A N 1
ATOM 761 C CA . GLY A 1 97 ? -27.036 -9.477 7.054 1.00 50.94 97 GLY A CA 1
ATOM 762 C C . GLY A 1 97 ? -26.689 -9.840 5.603 1.00 50.94 97 GLY A C 1
ATOM 763 O O . GLY A 1 97 ? -27.586 -9.785 4.774 1.00 50.94 97 GLY A O 1
ATOM 764 N N . ASN A 1 98 ? -25.463 -10.234 5.258 1.00 44.38 98 ASN A N 1
ATOM 765 C CA . ASN A 1 98 ? -25.118 -10.656 3.896 1.00 44.38 98 ASN A CA 1
ATOM 766 C C . ASN A 1 98 ? -25.226 -12.177 3.708 1.00 44.38 98 ASN A C 1
ATOM 768 O O . ASN A 1 98 ? -25.128 -12.655 2.584 1.00 44.38 98 ASN A O 1
ATOM 772 N N . ASN A 1 99 ? -25.495 -12.920 4.788 1.00 46.22 99 ASN A N 1
ATOM 773 C CA . ASN A 1 99 ? -25.711 -14.368 4.778 1.00 46.22 99 ASN A CA 1
ATOM 774 C C . ASN A 1 99 ? -27.116 -14.747 5.284 1.00 46.22 99 ASN A C 1
ATOM 776 O O . ASN A 1 99 ? -27.268 -15.696 6.044 1.00 46.22 99 ASN A O 1
ATOM 780 N N . LEU A 1 100 ? -28.166 -14.044 4.840 1.00 47.84 100 LEU A N 1
ATOM 781 C CA . LEU A 1 100 ? -29.541 -14.576 4.923 1.00 47.84 100 LEU A CA 1
ATOM 782 C C . LEU A 1 100 ? -29.780 -15.753 3.946 1.00 47.84 100 LEU A C 1
ATOM 784 O O . LEU A 1 100 ? -30.851 -16.351 3.940 1.00 47.84 100 LEU A O 1
ATOM 788 N N . ASN A 1 101 ? -28.779 -16.150 3.157 1.00 47.72 101 ASN A N 1
ATOM 789 C CA . ASN A 1 101 ? -28.863 -17.244 2.185 1.00 47.72 101 ASN A CA 1
ATOM 790 C C . ASN A 1 101 ? -28.677 -18.642 2.803 1.00 47.72 101 ASN A C 1
ATOM 792 O O . ASN A 1 101 ? -27.936 -19.448 2.251 1.00 47.72 101 ASN A O 1
ATOM 796 N N . PHE A 1 102 ? -29.316 -18.945 3.932 1.00 51.16 102 PHE A N 1
ATOM 797 C CA . PHE A 1 102 ? -29.386 -20.339 4.392 1.00 51.16 102 PHE A CA 1
ATOM 798 C C . PHE A 1 102 ? -30.786 -20.952 4.289 1.00 51.16 102 PHE A C 1
ATOM 800 O O . PHE A 1 102 ? -30.871 -22.170 4.307 1.00 51.16 102 PHE A O 1
ATOM 807 N N . ASN A 1 103 ? -31.860 -20.164 4.101 1.00 51.72 103 ASN A N 1
ATOM 808 C CA . ASN A 1 103 ? -33.226 -20.709 3.950 1.00 51.72 103 ASN A CA 1
ATOM 809 C C . ASN A 1 103 ? -34.186 -19.914 3.030 1.00 51.72 103 ASN A C 1
ATOM 811 O O . ASN A 1 103 ? -35.377 -20.212 2.998 1.00 51.72 103 ASN A O 1
ATOM 815 N N . LEU A 1 104 ? -33.722 -18.919 2.263 1.00 52.12 104 LEU A N 1
ATOM 816 C CA . LEU A 1 104 ? -34.545 -18.352 1.182 1.00 52.12 104 LEU A CA 1
ATOM 817 C C . LEU A 1 104 ? -34.480 -19.287 -0.038 1.00 52.12 104 LEU A C 1
ATOM 819 O O . LEU A 1 104 ? -33.376 -19.725 -0.371 1.00 52.12 104 LEU A O 1
ATOM 823 N N . PRO A 1 105 ? -35.603 -19.578 -0.729 1.00 53.41 105 PRO A N 1
ATOM 824 C CA . PRO A 1 105 ? -35.537 -20.254 -2.021 1.00 53.41 105 PRO A CA 1
ATOM 825 C C . PRO A 1 105 ? -34.578 -19.468 -2.916 1.00 53.41 105 PRO A C 1
ATOM 827 O O . PRO A 1 105 ? -34.658 -18.238 -2.962 1.00 53.41 105 PRO A O 1
ATOM 830 N N . GLU A 1 106 ? -33.634 -20.159 -3.561 1.00 57.62 106 GLU A N 1
ATOM 831 C CA . GLU A 1 106 ? -32.621 -19.549 -4.426 1.00 57.62 106 GLU A CA 1
ATOM 832 C C . GLU A 1 106 ? -33.290 -18.704 -5.521 1.00 57.62 106 GLU A C 1
ATOM 834 O O . GLU A 1 106 ? -33.557 -19.174 -6.627 1.00 57.62 106 GLU A O 1
ATOM 839 N N . ILE A 1 107 ? -33.516 -17.416 -5.266 1.00 57.97 107 ILE A N 1
ATOM 840 C CA . ILE A 1 107 ? -33.724 -16.462 -6.345 1.00 57.97 107 ILE A CA 1
ATOM 841 C C . ILE A 1 107 ? -32.332 -16.237 -6.920 1.00 57.97 107 ILE A C 1
ATOM 843 O O . ILE A 1 107 ? -31.573 -15.386 -6.446 1.00 57.97 107 ILE A O 1
ATOM 847 N N . LYS A 1 108 ? -31.963 -17.056 -7.911 1.00 57.47 108 LYS A N 1
ATOM 848 C CA . LYS A 1 108 ? -30.737 -16.887 -8.692 1.00 57.47 108 LYS A CA 1
ATOM 849 C C . LYS A 1 108 ? -30.804 -15.518 -9.361 1.00 57.47 108 LYS A C 1
ATOM 851 O O . LYS A 1 108 ? -31.370 -15.377 -10.438 1.00 57.47 108 LYS A O 1
ATOM 856 N N . LYS A 1 109 ? -30.263 -14.485 -8.709 1.00 60.56 109 LYS A N 1
ATOM 857 C CA . LYS A 1 109 ? -30.089 -13.174 -9.337 1.00 60.56 109 LYS A CA 1
ATOM 858 C C . LYS A 1 109 ? -29.220 -13.390 -10.569 1.00 60.56 109 LYS A C 1
ATOM 860 O O . LYS A 1 109 ? -28.057 -13.778 -10.439 1.00 60.56 109 LYS A O 1
ATOM 865 N N . GLU A 1 110 ? -29.795 -13.186 -11.749 1.00 68.31 110 GLU A N 1
ATOM 866 C CA . GLU A 1 110 ? -29.054 -13.278 -12.999 1.00 68.31 110 GLU A CA 1
ATOM 867 C C . GLU A 1 110 ? -27.852 -12.334 -12.932 1.00 68.31 110 GLU A C 1
ATOM 869 O O . GLU A 1 110 ? -27.961 -11.162 -12.556 1.00 68.31 110 GLU A O 1
ATOM 874 N N . LYS A 1 111 ? -26.666 -12.867 -13.235 1.00 68.50 111 LYS A N 1
ATOM 875 C CA . LYS A 1 111 ? -25.441 -12.073 -13.234 1.00 68.50 111 LYS A CA 1
ATOM 876 C C . LYS A 1 111 ? -25.560 -11.035 -14.346 1.00 68.50 111 LYS A C 1
ATOM 878 O O . LYS A 1 111 ? -25.586 -11.395 -15.520 1.00 68.50 111 LYS A O 1
ATOM 883 N N . VAL A 1 112 ? -25.603 -9.755 -13.980 1.00 76.25 112 VAL A N 1
ATOM 884 C CA . VAL A 1 112 ? -25.583 -8.658 -14.955 1.00 76.25 112 VAL A CA 1
ATOM 885 C C . VAL A 1 112 ? -24.278 -8.741 -15.747 1.00 76.25 112 VAL A C 1
ATOM 887 O O . VAL A 1 112 ? -23.190 -8.557 -15.194 1.00 76.25 112 VAL A O 1
ATOM 890 N N . LYS A 1 113 ? -24.391 -9.046 -17.041 1.00 83.50 113 LYS A N 1
ATOM 891 C CA . LYS A 1 113 ? -23.260 -9.054 -17.971 1.00 83.50 113 LYS A CA 1
ATOM 892 C C . LYS A 1 113 ? -22.822 -7.617 -18.241 1.00 83.50 113 LYS A C 1
ATOM 894 O O . LYS A 1 113 ? -23.654 -6.759 -18.524 1.00 83.50 113 LYS A O 1
ATOM 899 N N . ASN A 1 114 ? -21.520 -7.359 -18.164 1.00 86.56 114 ASN A N 1
ATOM 900 C CA . ASN A 1 114 ? -20.932 -6.082 -18.565 1.00 86.56 114 ASN A CA 1
ATOM 901 C C . ASN A 1 114 ? -20.198 -6.270 -19.890 1.00 86.56 114 ASN A C 1
ATOM 903 O O . ASN A 1 114 ? -19.670 -7.349 -20.149 1.00 86.56 114 ASN A O 1
ATOM 907 N N . TYR A 1 115 ? -20.129 -5.217 -20.702 1.00 92.50 115 TYR A N 1
ATOM 908 C CA . TYR A 1 115 ? -19.525 -5.275 -22.031 1.00 92.50 115 TYR A CA 1
ATOM 909 C C . TYR A 1 115 ? -18.489 -4.167 -22.219 1.00 92.50 115 TYR A C 1
ATOM 911 O O . TYR A 1 115 ? -18.620 -3.061 -21.695 1.00 92.50 115 TYR A O 1
ATOM 919 N N . CYS A 1 116 ? -17.434 -4.477 -22.969 1.00 92.56 116 CYS A N 1
ATOM 920 C CA . CYS A 1 116 ? -16.379 -3.536 -23.318 1.00 92.56 116 CYS A CA 1
ATOM 921 C C . CYS A 1 116 ? -16.908 -2.412 -24.210 1.00 92.56 116 CYS A C 1
ATOM 923 O O . CYS A 1 116 ? -17.455 -2.679 -25.275 1.00 92.56 116 CYS A O 1
ATOM 925 N N . LEU A 1 117 ? -16.615 -1.162 -23.841 1.00 90.00 117 LEU A N 1
ATOM 926 C CA . LEU A 1 117 ? -17.046 0.022 -24.595 1.00 90.00 117 LEU A CA 1
ATOM 927 C C . LEU A 1 117 ? -16.438 0.144 -26.004 1.00 90.00 117 LEU A C 1
ATOM 929 O O . LEU A 1 117 ? -16.963 0.892 -26.816 1.00 90.00 117 LEU A O 1
ATOM 933 N N . ASN A 1 118 ? -15.337 -0.559 -26.292 1.00 88.94 118 ASN A N 1
ATOM 934 C CA . ASN A 1 118 ? -14.653 -0.476 -27.587 1.00 88.94 118 ASN A CA 1
ATOM 935 C C . ASN A 1 118 ? -15.022 -1.619 -28.546 1.00 88.94 118 ASN A C 1
ATOM 937 O O . ASN A 1 118 ? -15.177 -1.394 -29.736 1.00 88.94 118 ASN A O 1
ATOM 941 N N . CYS A 1 119 ? -15.140 -2.855 -28.047 1.00 92.38 119 CYS A N 1
ATOM 942 C CA . CYS A 1 119 ? -15.332 -4.039 -28.900 1.00 92.38 119 CYS A CA 1
ATOM 943 C C . CYS A 1 119 ? -16.542 -4.906 -28.528 1.00 92.38 119 CYS A C 1
ATOM 945 O O . CYS A 1 119 ? -16.736 -5.956 -29.131 1.00 92.38 119 CYS A O 1
ATOM 947 N N . GLY A 1 120 ? -17.310 -4.539 -27.498 1.00 89.12 120 GLY A N 1
ATOM 948 C CA . GLY A 1 120 ? -18.511 -5.272 -27.090 1.00 89.12 120 GLY A CA 1
ATOM 949 C C . GLY A 1 120 ? -18.272 -6.636 -26.433 1.00 89.12 120 GLY A C 1
ATOM 950 O O . GLY A 1 120 ? -19.236 -7.313 -26.101 1.00 89.12 120 GLY A O 1
ATOM 951 N N . LYS A 1 121 ? -17.021 -7.060 -26.203 1.00 92.69 121 LYS A N 1
ATOM 952 C CA . LYS A 1 121 ? -16.727 -8.319 -25.489 1.00 92.69 121 LYS A CA 1
ATOM 953 C C . LYS A 1 121 ? -17.236 -8.280 -24.049 1.00 92.69 121 LYS A C 1
ATOM 955 O O . LYS A 1 121 ? -17.126 -7.241 -23.398 1.00 92.69 121 LYS A O 1
ATOM 960 N N . GLU A 1 122 ? -17.721 -9.414 -23.550 1.00 91.88 122 GLU A N 1
ATOM 961 C CA . GLU A 1 122 ? -18.104 -9.574 -22.144 1.00 91.88 122 GLU A CA 1
ATOM 962 C C . GLU A 1 122 ? -16.900 -9.324 -21.219 1.00 91.88 122 GLU A C 1
ATOM 964 O O . GLU A 1 122 ? -15.783 -9.781 -21.476 1.00 91.88 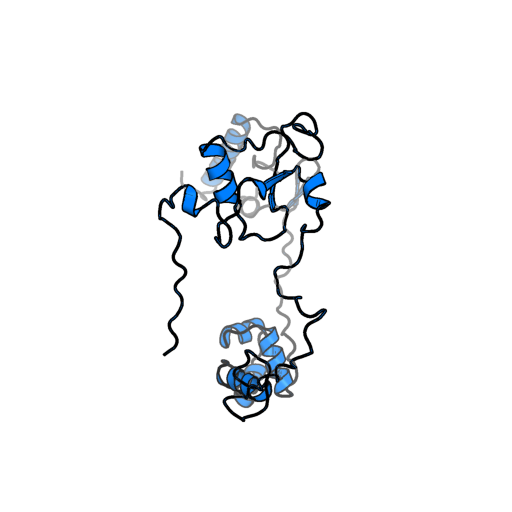122 GLU A O 1
ATOM 969 N N . ILE A 1 123 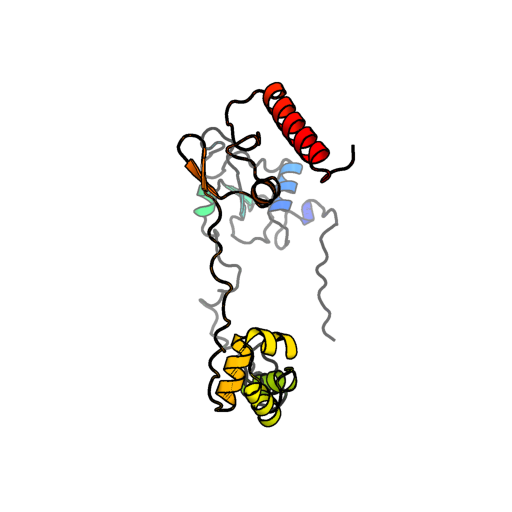? -17.122 -8.563 -20.149 1.00 91.75 123 ILE A N 1
ATOM 970 C CA . ILE A 1 123 ? -16.103 -8.174 -19.173 1.00 91.75 123 ILE A CA 1
ATOM 971 C C . ILE A 1 123 ? -16.606 -8.328 -17.741 1.00 91.75 123 ILE A C 1
ATOM 973 O O . ILE A 1 123 ? -17.804 -8.377 -17.455 1.00 91.75 123 ILE A O 1
ATOM 977 N N . TRP A 1 124 ? -15.646 -8.366 -16.823 1.00 84.62 124 TRP A N 1
ATOM 978 C CA . TRP A 1 124 ? -15.900 -8.403 -15.391 1.00 84.62 124 TRP A CA 1
ATOM 979 C C . TRP A 1 124 ? -16.528 -7.098 -14.898 1.00 84.62 124 TRP A C 1
ATOM 981 O O . TRP A 1 124 ? -16.255 -6.013 -15.423 1.00 84.62 124 TRP A O 1
ATOM 991 N N . ALA A 1 125 ? -17.342 -7.205 -13.846 1.00 81.50 125 ALA A N 1
ATOM 992 C CA . ALA A 1 125 ? -17.940 -6.050 -13.192 1.00 81.50 125 ALA A CA 1
ATOM 993 C C . ALA A 1 125 ? -16.855 -5.067 -12.719 1.00 81.50 125 ALA A C 1
ATOM 995 O O . ALA A 1 125 ? -15.902 -5.453 -12.047 1.00 81.50 125 ALA A O 1
ATOM 996 N N . GLY A 1 126 ? -16.994 -3.797 -13.111 1.00 83.12 126 GLY A N 1
ATOM 997 C CA . GLY A 1 126 ? -16.048 -2.719 -12.796 1.00 83.12 126 GLY A CA 1
ATOM 998 C C . GLY A 1 126 ? -15.016 -2.414 -13.889 1.00 83.12 126 GLY A C 1
ATOM 999 O O . GLY A 1 126 ? -14.397 -1.352 -13.856 1.00 83.12 126 GLY A O 1
ATOM 1000 N N . SER A 1 127 ? -14.852 -3.282 -14.891 1.00 87.94 127 SER A N 1
ATOM 1001 C CA . SER A 1 127 ? -14.005 -2.980 -16.052 1.00 87.94 127 SER A CA 1
ATOM 1002 C C . SER A 1 127 ? -14.760 -2.115 -17.067 1.00 87.94 127 SER A C 1
ATOM 1004 O O . SER A 1 127 ? -15.959 -2.285 -17.260 1.00 87.94 127 SER A O 1
ATOM 1006 N N . LYS A 1 128 ? -14.060 -1.184 -17.734 1.00 89.50 128 LYS A N 1
ATOM 1007 C CA . LYS A 1 128 ? -14.613 -0.379 -18.849 1.00 89.50 128 LYS A CA 1
ATOM 1008 C C . LYS A 1 128 ? -14.242 -0.945 -20.225 1.00 89.50 128 LYS A C 1
ATOM 1010 O O . LYS A 1 128 ? -14.977 -0.783 -21.198 1.00 89.50 128 LYS A O 1
ATOM 1015 N N . TYR A 1 129 ? -13.098 -1.623 -20.304 1.00 91.75 129 TYR A N 1
ATOM 1016 C CA . TYR A 1 129 ? -12.552 -2.199 -21.528 1.00 91.75 129 TYR A CA 1
ATOM 1017 C C . TYR A 1 129 ? -12.137 -3.654 -21.290 1.00 91.75 129 TYR A C 1
ATOM 1019 O O . TYR A 1 129 ? -11.805 -4.025 -20.165 1.00 91.75 129 TYR A O 1
ATOM 1027 N N . CYS A 1 130 ? -12.161 -4.483 -22.337 1.00 92.88 130 CYS A N 1
ATOM 1028 C CA . CYS A 1 130 ? -11.588 -5.826 -22.275 1.00 92.88 130 CYS A CA 1
ATOM 1029 C C . CYS A 1 130 ? -10.055 -5.745 -22.202 1.00 92.88 130 CYS A C 1
ATOM 1031 O O . CYS A 1 130 ? -9.471 -4.708 -22.517 1.00 92.88 130 CYS A O 1
ATOM 1033 N N . SER A 1 131 ? -9.397 -6.845 -21.831 1.00 88.88 131 SER A N 1
ATOM 1034 C CA . SER A 1 131 ? -7.934 -6.903 -21.681 1.00 88.88 131 SER A CA 1
ATOM 1035 C C . SER A 1 131 ? -7.179 -6.412 -22.922 1.00 88.88 131 SER A C 1
ATOM 1037 O O . SER A 1 131 ? -6.236 -5.635 -22.808 1.00 88.88 131 SER A O 1
ATOM 1039 N N . SER A 1 132 ? -7.626 -6.809 -24.114 1.00 89.19 132 SER A N 1
ATOM 1040 C CA . SER A 1 132 ? -7.023 -6.394 -25.385 1.00 89.19 132 SER A CA 1
ATOM 1041 C C . SER A 1 132 ? -7.180 -4.891 -25.638 1.00 89.19 132 SER A C 1
ATOM 1043 O O . SER A 1 132 ? -6.184 -4.217 -25.889 1.00 89.19 132 SER A O 1
ATOM 1045 N N . CYS A 1 133 ? -8.392 -4.343 -25.504 1.00 89.88 133 CYS A N 1
ATOM 1046 C CA . CYS A 1 133 ? -8.636 -2.919 -25.747 1.00 89.88 133 CYS A CA 1
ATOM 1047 C C . CYS A 1 133 ? -8.005 -2.017 -24.675 1.00 89.88 133 CYS A C 1
ATOM 1049 O O . CYS A 1 133 ? -7.542 -0.924 -24.989 1.00 89.88 133 CYS A O 1
ATOM 1051 N N . GLU A 1 134 ? -7.954 -2.461 -23.416 1.00 90.50 134 GLU A N 1
ATOM 1052 C CA . GLU A 1 134 ? -7.241 -1.745 -22.354 1.00 90.50 134 GLU A CA 1
ATOM 1053 C C . GLU A 1 134 ? -5.732 -1.711 -22.634 1.00 90.50 134 GLU A C 1
ATOM 1055 O O . GLU A 1 134 ? -5.114 -0.656 -22.501 1.00 90.50 134 GLU A O 1
ATOM 1060 N N . ASN A 1 135 ? -5.142 -2.827 -23.078 1.00 84.69 135 ASN A N 1
ATOM 1061 C CA . ASN A 1 135 ? -3.728 -2.880 -23.453 1.00 84.69 135 ASN A CA 1
ATOM 1062 C C . ASN A 1 135 ? -3.413 -1.972 -24.643 1.00 84.69 135 ASN A C 1
ATOM 1064 O O . ASN A 1 135 ? -2.426 -1.241 -24.606 1.00 84.69 135 ASN A O 1
ATOM 1068 N N . GLU A 1 136 ? -4.262 -1.963 -25.669 1.00 83.38 136 GLU A N 1
ATOM 1069 C CA . GLU A 1 136 ? -4.092 -1.081 -26.823 1.00 83.38 136 GLU A CA 1
ATOM 1070 C C . GLU A 1 136 ? -4.212 0.401 -26.432 1.00 83.38 136 GLU A C 1
ATOM 1072 O O . GLU A 1 136 ? -3.400 1.227 -26.849 1.00 83.38 136 GLU A O 1
ATOM 1077 N N . ARG A 1 137 ? -5.176 0.751 -25.569 1.00 84.88 137 ARG A N 1
ATOM 1078 C CA . ARG A 1 137 ? -5.313 2.119 -25.049 1.00 84.88 137 ARG A CA 1
ATOM 1079 C C . ARG A 1 137 ? -4.079 2.539 -24.253 1.00 84.88 137 ARG A C 1
ATOM 1081 O O . ARG A 1 137 ? -3.574 3.642 -24.440 1.00 84.88 137 ARG A O 1
ATOM 1088 N N . ARG A 1 138 ? -3.578 1.666 -23.373 1.00 81.25 138 ARG A N 1
ATOM 1089 C CA . ARG A 1 138 ? -2.352 1.912 -22.596 1.00 81.25 138 ARG A CA 1
ATOM 1090 C C . ARG A 1 138 ? -1.135 2.074 -23.494 1.00 81.25 138 ARG A C 1
ATOM 1092 O O . ARG A 1 138 ? -0.314 2.939 -23.222 1.00 81.25 138 ARG A O 1
ATOM 1099 N N . TRP A 1 139 ? -1.044 1.282 -24.560 1.00 73.44 139 TRP A N 1
ATOM 1100 C CA . TRP A 1 139 ? 0.011 1.400 -25.557 1.00 73.44 139 TRP A CA 1
ATOM 1101 C C . TRP A 1 139 ? -0.009 2.762 -26.250 1.00 73.44 139 TRP A C 1
ATOM 1103 O O . TRP A 1 139 ? 1.002 3.458 -26.247 1.00 73.44 139 TRP A O 1
ATOM 1113 N N . LYS A 1 140 ? -1.167 3.174 -26.782 1.00 72.38 140 LYS A N 1
ATOM 1114 C CA . LYS A 1 140 ? -1.333 4.471 -27.464 1.00 72.38 140 LYS A CA 1
ATOM 1115 C C . LYS A 1 140 ? -1.068 5.660 -26.541 1.00 72.38 140 LYS A C 1
ATOM 1117 O O . LYS A 1 140 ? -0.538 6.666 -26.987 1.00 72.38 140 LYS A O 1
ATOM 1122 N N . ASN A 1 141 ? -1.398 5.523 -25.259 1.00 72.44 141 ASN A N 1
ATOM 1123 C CA . ASN A 1 141 ? -1.177 6.564 -24.256 1.00 72.44 141 ASN A CA 1
ATOM 1124 C C . ASN A 1 141 ? 0.216 6.502 -23.606 1.00 72.44 141 ASN A C 1
ATOM 1126 O O . ASN A 1 141 ? 0.493 7.281 -22.696 1.00 72.44 141 ASN A O 1
ATOM 1130 N N . SER A 1 142 ? 1.073 5.562 -24.008 1.00 76.19 142 SER A N 1
ATOM 1131 C CA . SER A 1 142 ? 2.444 5.483 -23.508 1.00 76.19 142 SER A CA 1
ATOM 1132 C C . SER A 1 142 ? 3.376 6.330 -24.371 1.00 76.19 142 SER A C 1
ATOM 1134 O O . SER A 1 142 ? 3.207 6.400 -25.584 1.00 76.19 142 SER A O 1
ATOM 1136 N N . ASN A 1 143 ? 4.423 6.902 -23.771 1.00 83.25 143 ASN A N 1
ATOM 1137 C CA . ASN A 1 143 ? 5.506 7.588 -24.494 1.00 83.25 143 ASN A CA 1
ATOM 1138 C C . ASN A 1 143 ? 6.426 6.600 -25.243 1.00 83.25 143 ASN A C 1
ATOM 1140 O O . ASN A 1 143 ? 7.631 6.820 -25.356 1.00 83.25 143 ASN A O 1
ATOM 1144 N N . ARG A 1 144 ? 5.891 5.456 -25.678 1.00 87.31 144 ARG A N 1
ATOM 1145 C CA . ARG A 1 144 ? 6.652 4.383 -26.300 1.00 87.31 144 ARG A CA 1
ATOM 1146 C C . ARG A 1 144 ? 6.944 4.738 -27.763 1.00 87.31 144 ARG A C 1
ATOM 1148 O O . ARG A 1 144 ? 5.999 4.891 -28.536 1.00 87.31 144 ARG A O 1
ATOM 1155 N N . PRO A 1 145 ? 8.221 4.819 -28.174 1.00 88.12 145 PRO A N 1
ATOM 1156 C CA . PRO A 1 145 ? 8.585 5.093 -29.559 1.00 88.12 145 PRO A CA 1
ATOM 1157 C C . PRO A 1 145 ? 8.247 3.908 -30.473 1.00 88.12 145 PRO A C 1
ATOM 1159 O O . PRO A 1 145 ? 8.130 2.763 -30.017 1.00 88.12 145 PRO A O 1
ATOM 1162 N N . SER A 1 146 ? 8.135 4.171 -31.777 1.00 90.19 146 SER A N 1
ATOM 1163 C CA . SER A 1 146 ? 8.026 3.120 -32.794 1.00 90.19 146 SER A CA 1
ATOM 1164 C C . SER A 1 146 ? 9.273 2.227 -32.807 1.00 90.19 146 SER A C 1
ATOM 1166 O O . SER A 1 146 ? 10.324 2.587 -32.268 1.00 90.19 146 SER A O 1
ATOM 1168 N N . LYS A 1 147 ? 9.159 1.047 -33.431 1.00 91.19 147 LYS A N 1
ATOM 1169 C CA . LYS A 1 147 ? 10.272 0.094 -33.545 1.00 91.19 147 LYS A CA 1
ATOM 1170 C C . LYS A 1 147 ? 11.511 0.735 -34.184 1.00 91.19 147 LYS A C 1
ATOM 1172 O O . LYS A 1 147 ? 12.594 0.607 -33.630 1.00 91.19 147 LYS A O 1
ATOM 1177 N N . GLU A 1 148 ? 11.326 1.467 -35.280 1.00 90.94 148 GLU A N 1
ATOM 1178 C CA . GLU A 1 148 ? 12.406 2.114 -36.042 1.00 90.94 148 GLU A CA 1
ATOM 1179 C C . GLU A 1 148 ? 13.152 3.179 -35.232 1.00 90.94 148 GLU A C 1
ATOM 1181 O O . GLU A 1 148 ? 14.377 3.264 -35.276 1.00 90.94 148 GLU A O 1
ATOM 1186 N N . ILE A 1 149 ? 12.416 3.993 -34.468 1.00 91.06 149 ILE A N 1
ATOM 1187 C CA . ILE A 1 149 ? 13.019 5.012 -33.604 1.00 91.06 149 ILE A CA 1
ATOM 1188 C C . ILE A 1 149 ? 13.819 4.325 -32.502 1.00 91.06 149 ILE A C 1
ATOM 1190 O O . ILE A 1 149 ? 14.957 4.705 -32.248 1.00 91.06 149 ILE A O 1
ATOM 1194 N N . LEU A 1 150 ? 13.243 3.301 -31.861 1.00 91.12 150 LEU A N 1
ATOM 1195 C CA . LEU A 1 150 ? 13.938 2.593 -30.794 1.00 91.12 150 LEU A CA 1
ATOM 1196 C C . LEU A 1 150 ? 15.212 1.918 -31.311 1.00 91.12 150 LEU A C 1
ATOM 1198 O O . LEU A 1 150 ? 16.230 1.997 -30.642 1.00 91.12 150 LEU A O 1
ATOM 1202 N N . GLU A 1 151 ? 15.185 1.308 -32.494 1.00 91.44 151 GLU A N 1
ATOM 1203 C CA . GLU A 1 151 ? 16.348 0.654 -33.105 1.00 91.44 151 GLU A CA 1
ATOM 1204 C C . GLU A 1 151 ? 17.524 1.623 -33.306 1.00 91.44 151 GLU A C 1
ATOM 1206 O O . GLU A 1 151 ? 18.628 1.335 -32.846 1.00 91.44 151 GLU A O 1
ATOM 1211 N N . LYS A 1 152 ? 17.269 2.829 -33.834 1.00 90.81 152 LYS A N 1
ATOM 1212 C CA . LYS A 1 152 ? 18.284 3.898 -33.949 1.00 90.81 152 LYS A CA 1
ATOM 1213 C C . LYS A 1 152 ? 18.845 4.347 -32.596 1.00 90.81 152 LYS A C 1
ATOM 1215 O O . LYS A 1 152 ? 20.026 4.663 -32.471 1.00 90.81 152 LYS A O 1
ATOM 1220 N N . GLU A 1 153 ? 18.013 4.384 -31.558 1.00 90.31 153 GLU A N 1
ATOM 1221 C CA . GLU A 1 153 ? 18.466 4.705 -30.196 1.00 90.31 153 GLU A CA 1
ATOM 1222 C C . GLU A 1 153 ? 19.342 3.590 -29.604 1.00 90.31 153 GLU A C 1
ATOM 1224 O O . GLU A 1 153 ? 20.242 3.865 -28.809 1.00 90.31 153 GLU A O 1
ATOM 1229 N N . LEU A 1 154 ? 19.101 2.331 -29.989 1.00 89.94 154 LEU A N 1
ATOM 1230 C CA . LEU A 1 154 ? 19.908 1.193 -29.549 1.00 89.94 154 LEU A CA 1
ATOM 1231 C C . LEU A 1 154 ? 21.286 1.151 -30.226 1.00 89.94 154 LEU A C 1
ATOM 1233 O O . LEU A 1 154 ? 22.229 0.660 -29.607 1.00 89.94 154 LEU A O 1
ATOM 1237 N N . GLU A 1 155 ? 21.444 1.705 -31.432 1.00 86.88 155 GLU A N 1
ATOM 1238 C CA . GLU A 1 155 ? 22.764 1.863 -32.071 1.00 86.88 155 GLU A CA 1
ATOM 1239 C C . GLU A 1 155 ? 23.701 2.730 -31.213 1.00 86.88 155 GLU A C 1
ATOM 1241 O O . GLU A 1 155 ? 24.875 2.409 -31.024 1.00 86.88 155 GLU A O 1
ATOM 1246 N N . ASN A 1 156 ? 23.156 3.788 -30.604 1.00 85.25 156 ASN A N 1
ATOM 1247 C CA . ASN A 1 156 ? 23.876 4.712 -29.724 1.00 85.25 156 ASN A CA 1
ATOM 1248 C C . ASN A 1 156 ? 23.660 4.405 -28.230 1.00 85.25 156 ASN A C 1
ATOM 1250 O O . ASN A 1 156 ? 23.683 5.301 -27.385 1.00 85.25 156 ASN A O 1
ATOM 1254 N N . PHE A 1 157 ? 23.448 3.135 -27.877 1.00 87.31 157 PHE A N 1
ATOM 1255 C CA . PHE A 1 157 ? 23.096 2.746 -26.515 1.00 87.31 157 PHE A CA 1
ATOM 1256 C C . PHE A 1 157 ? 24.207 3.046 -25.490 1.00 87.31 157 PHE A C 1
ATOM 1258 O O . PHE A 1 157 ? 25.297 2.464 -25.524 1.00 87.31 157 PHE A O 1
ATOM 1265 N N . VAL A 1 158 ? 23.898 3.914 -24.520 1.00 84.31 158 VAL A N 1
ATOM 1266 C CA . VAL A 1 158 ? 24.753 4.207 -23.354 1.00 84.31 158 VAL A CA 1
ATOM 1267 C C . VAL A 1 158 ? 24.331 3.356 -22.154 1.00 84.31 158 VAL A C 1
ATOM 1269 O O . VAL A 1 158 ? 25.112 2.557 -21.629 1.00 84.31 158 VAL A O 1
ATOM 1272 N N . SER A 1 159 ? 23.078 3.500 -21.707 1.00 88.56 159 SER A N 1
ATOM 1273 C CA . SER A 1 159 ? 22.505 2.700 -20.622 1.00 88.56 159 SER A CA 1
ATOM 1274 C C . SER A 1 159 ? 20.974 2.688 -20.642 1.00 88.56 159 SER A C 1
ATOM 1276 O O . SER A 1 159 ? 20.334 3.625 -21.119 1.00 88.56 159 SER A O 1
ATOM 1278 N N . TYR A 1 160 ? 20.375 1.658 -20.034 1.00 90.50 160 TYR A N 1
ATOM 1279 C CA . TYR A 1 160 ? 18.919 1.575 -19.861 1.00 90.50 160 TYR A CA 1
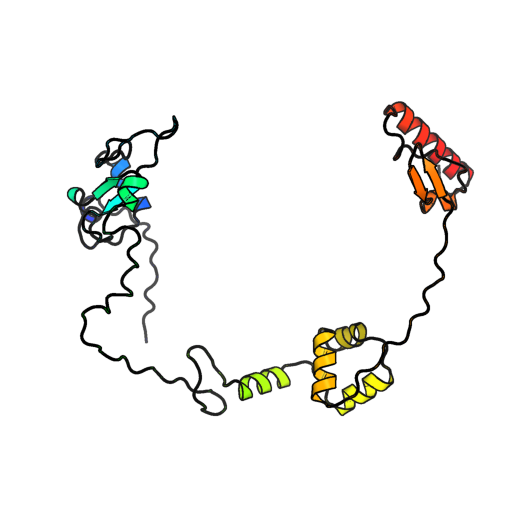ATOM 1280 C C . TYR A 1 160 ? 18.362 2.724 -19.012 1.00 90.50 160 TYR A C 1
ATOM 1282 O O . TYR A 1 160 ? 17.235 3.158 -19.229 1.00 90.50 160 TYR A O 1
ATOM 1290 N N . THR A 1 161 ? 19.148 3.230 -18.058 1.00 89.38 161 THR A N 1
ATOM 1291 C CA . THR A 1 161 ? 18.747 4.339 -17.188 1.00 89.38 161 THR A CA 1
ATOM 1292 C C . THR A 1 161 ? 18.639 5.650 -17.961 1.00 89.38 161 THR A C 1
ATOM 1294 O O . THR A 1 161 ? 17.692 6.400 -17.746 1.00 89.38 161 THR A O 1
ATOM 1297 N N . GLU A 1 162 ? 19.571 5.930 -18.875 1.00 89.06 162 GLU A N 1
ATOM 1298 C CA . GLU A 1 162 ? 19.498 7.133 -19.713 1.00 89.06 162 GLU A CA 1
ATOM 1299 C C . GLU A 1 162 ? 18.341 7.069 -20.707 1.00 89.06 162 GLU A C 1
ATOM 1301 O O . GLU A 1 162 ? 17.572 8.023 -20.819 1.00 89.06 162 GLU A O 1
ATOM 1306 N N . LEU A 1 163 ? 18.149 5.915 -21.351 1.00 90.44 163 LEU A N 1
ATOM 1307 C CA . LEU A 1 163 ? 17.030 5.718 -22.269 1.00 90.44 163 LEU A CA 1
ATOM 1308 C C . LEU A 1 163 ? 15.677 5.801 -21.539 1.00 90.44 163 LEU A C 1
ATOM 1310 O O . LEU A 1 163 ? 14.726 6.391 -22.048 1.00 90.44 163 LEU A O 1
ATOM 1314 N N . GLY A 1 164 ? 15.610 5.286 -20.307 1.00 90.25 164 GLY A N 1
ATOM 1315 C CA . GLY A 1 164 ? 14.452 5.428 -19.427 1.00 90.25 164 GLY A CA 1
ATOM 1316 C C . GLY A 1 164 ? 14.134 6.889 -19.101 1.00 90.25 164 GLY A C 1
ATOM 1317 O O . GLY A 1 164 ? 12.990 7.310 -19.249 1.00 90.25 164 GLY A O 1
ATOM 1318 N N . LYS A 1 165 ? 15.143 7.700 -18.751 1.00 90.19 165 LYS A N 1
ATOM 1319 C CA . LYS A 1 165 ? 14.959 9.144 -18.512 1.00 90.19 165 LYS A CA 1
ATOM 1320 C C . LYS A 1 165 ? 14.403 9.865 -19.741 1.00 90.19 165 LYS A C 1
ATOM 1322 O O . LYS A 1 165 ? 13.472 10.650 -19.599 1.00 90.19 165 LYS A O 1
ATOM 1327 N N . LYS A 1 166 ? 14.926 9.565 -20.936 1.00 90.00 166 LYS A N 1
ATOM 1328 C CA . LYS A 1 166 ? 14.491 10.189 -22.197 1.00 90.00 166 LYS A CA 1
ATOM 1329 C C . LYS A 1 166 ? 13.001 9.981 -22.479 1.00 90.00 166 LYS A C 1
ATOM 1331 O O . LYS A 1 166 ? 12.319 10.923 -22.865 1.00 90.00 166 LYS A O 1
ATOM 1336 N N . TYR A 1 167 ? 12.491 8.773 -22.245 1.00 89.56 167 TYR A N 1
ATOM 1337 C CA . TYR A 1 167 ? 11.079 8.435 -22.466 1.00 89.56 167 TYR A CA 1
ATOM 1338 C C . TYR A 1 167 ? 10.212 8.534 -21.200 1.00 89.56 167 TYR A C 1
ATOM 1340 O O . TYR A 1 167 ? 9.058 8.102 -21.210 1.00 89.56 167 TYR A O 1
ATOM 1348 N N . ASN A 1 168 ? 10.754 9.103 -20.116 1.00 88.88 168 ASN A N 1
ATOM 1349 C CA . ASN A 1 168 ? 10.118 9.193 -18.801 1.00 88.88 168 ASN A CA 1
ATOM 1350 C C . ASN A 1 168 ? 9.521 7.849 -18.336 1.00 88.88 168 ASN A C 1
ATOM 1352 O O . ASN A 1 168 ? 8.337 7.730 -18.020 1.00 88.88 168 ASN A O 1
ATOM 1356 N N . THR A 1 169 ? 10.339 6.801 -18.367 1.00 88.44 169 THR A N 1
ATOM 1357 C CA . THR A 1 169 ? 9.935 5.427 -18.066 1.00 88.44 169 THR A CA 1
ATOM 1358 C C . THR A 1 169 ? 11.046 4.673 -17.333 1.00 88.44 169 THR A C 1
ATOM 1360 O O . THR A 1 169 ? 12.193 5.116 -17.272 1.00 88.44 169 THR A O 1
ATOM 1363 N N . SER A 1 170 ? 10.714 3.521 -16.749 1.00 88.38 170 SER A N 1
ATOM 1364 C CA . SER A 1 170 ? 11.690 2.682 -16.049 1.00 88.38 170 SER A CA 1
ATOM 1365 C C . SER A 1 170 ? 12.568 1.885 -17.019 1.00 88.38 170 SER A C 1
ATOM 1367 O O . SER A 1 170 ? 12.174 1.557 -18.139 1.00 88.38 170 SER A O 1
ATOM 1369 N N . ASP A 1 171 ? 13.756 1.501 -16.557 1.00 89.69 171 ASP A N 1
ATOM 1370 C CA . ASP A 1 171 ? 14.682 0.618 -17.274 1.00 89.69 171 ASP A CA 1
ATOM 1371 C C . ASP A 1 171 ? 14.049 -0.742 -17.633 1.00 89.69 171 ASP A C 1
ATOM 1373 O O . ASP A 1 171 ? 14.293 -1.302 -18.701 1.00 89.69 171 ASP A O 1
ATOM 1377 N N . THR A 1 172 ? 13.189 -1.249 -16.753 1.00 89.38 172 THR A N 1
ATOM 1378 C CA . THR A 1 172 ? 12.425 -2.485 -16.928 1.00 89.38 172 THR A CA 1
ATOM 1379 C C . THR A 1 172 ? 11.420 -2.346 -18.067 1.00 89.38 172 THR A C 1
ATOM 1381 O O . THR A 1 172 ? 11.306 -3.241 -18.904 1.00 89.38 172 THR A O 1
ATOM 1384 N N . ASN A 1 173 ? 10.747 -1.196 -18.169 1.00 89.19 173 ASN A N 1
ATOM 1385 C CA . ASN A 1 173 ? 9.836 -0.923 -19.275 1.00 89.19 173 ASN A CA 1
ATOM 1386 C C . ASN A 1 173 ? 10.579 -0.836 -20.610 1.00 89.19 173 ASN A C 1
ATOM 1388 O O . ASN A 1 173 ? 10.116 -1.424 -21.581 1.00 89.19 173 ASN A O 1
ATOM 1392 N N . ILE A 1 174 ? 11.750 -0.189 -20.651 1.00 90.31 174 ILE A N 1
ATOM 1393 C CA . ILE A 1 174 ? 12.599 -0.157 -21.851 1.00 90.31 174 ILE A CA 1
ATOM 1394 C C . ILE A 1 174 ? 12.970 -1.578 -22.298 1.00 90.31 174 ILE A C 1
ATOM 1396 O O . ILE A 1 174 ? 12.810 -1.907 -23.470 1.00 90.31 174 ILE A O 1
ATOM 1400 N N . LYS A 1 175 ? 13.394 -2.455 -21.378 1.00 90.94 175 LYS A N 1
ATOM 1401 C CA . LYS A 1 175 ? 13.693 -3.865 -21.701 1.00 90.94 175 LYS A CA 1
ATOM 1402 C C . LYS A 1 175 ? 12.469 -4.589 -22.263 1.00 90.94 175 LYS A C 1
ATOM 1404 O O . LYS A 1 175 ? 12.570 -5.248 -23.294 1.00 90.94 175 LYS A O 1
ATOM 1409 N N . ASN A 1 176 ? 11.305 -4.411 -21.639 1.00 89.88 176 ASN A N 1
ATOM 1410 C CA . ASN A 1 176 ? 10.048 -4.984 -22.124 1.00 89.88 176 ASN A CA 1
ATOM 1411 C C . ASN A 1 176 ? 9.674 -4.451 -23.518 1.00 89.88 176 ASN A C 1
ATOM 1413 O O . ASN A 1 176 ? 9.115 -5.189 -24.332 1.00 89.88 176 ASN A O 1
ATOM 1417 N N . TRP A 1 177 ? 9.994 -3.190 -23.829 1.00 90.81 177 TRP A N 1
ATOM 1418 C CA . TRP A 1 177 ? 9.774 -2.615 -25.156 1.00 90.81 177 TRP A CA 1
ATOM 1419 C C . TRP A 1 177 ? 10.665 -3.259 -26.216 1.00 90.81 177 TRP A C 1
ATOM 1421 O O . TRP A 1 177 ? 10.157 -3.680 -27.252 1.00 90.81 177 TRP A O 1
ATOM 1431 N N . ILE A 1 178 ? 11.958 -3.407 -25.929 1.00 91.38 178 ILE A N 1
ATOM 1432 C CA . ILE A 1 178 ? 12.929 -4.064 -26.816 1.00 91.38 178 ILE A CA 1
ATOM 1433 C C . ILE A 1 178 ? 12.485 -5.507 -27.111 1.00 91.38 178 ILE A C 1
ATOM 1435 O O . ILE A 1 178 ? 12.381 -5.894 -28.275 1.00 91.38 178 ILE A O 1
ATOM 1439 N N . LEU A 1 179 ? 12.115 -6.265 -26.070 1.00 90.75 179 LEU A N 1
ATOM 1440 C CA . LEU A 1 179 ? 11.648 -7.650 -26.202 1.00 90.75 179 LEU A CA 1
ATOM 1441 C C . LEU A 1 179 ? 10.359 -7.762 -27.021 1.00 90.75 179 LEU A C 1
ATOM 1443 O O . LEU A 1 179 ? 10.253 -8.622 -27.886 1.00 90.75 179 LEU A O 1
ATOM 1447 N N . SER A 1 180 ? 9.391 -6.868 -26.804 1.00 88.62 180 SER A N 1
ATOM 1448 C CA . SER A 1 180 ? 8.138 -6.886 -27.578 1.00 88.62 180 SER A CA 1
ATOM 1449 C C . SER A 1 180 ? 8.304 -6.463 -29.041 1.00 88.62 180 SER A C 1
ATOM 1451 O O . SER A 1 180 ? 7.422 -6.744 -29.845 1.00 88.62 180 SER A O 1
ATOM 1453 N N . TYR A 1 181 ? 9.423 -5.831 -29.410 1.00 91.44 181 TYR A N 1
ATOM 1454 C CA . TYR A 1 181 ? 9.795 -5.589 -30.809 1.00 91.44 181 TYR A CA 1
ATOM 1455 C C . TYR A 1 181 ? 10.690 -6.682 -31.412 1.00 91.44 181 TYR A C 1
ATOM 1457 O O . TYR A 1 181 ? 11.079 -6.559 -32.578 1.00 91.44 181 TYR A O 1
ATOM 1465 N N . ASN A 1 182 ? 10.986 -7.747 -30.656 1.00 91.69 182 ASN A N 1
ATOM 1466 C CA . ASN A 1 182 ? 11.931 -8.807 -31.019 1.00 91.69 182 ASN A CA 1
ATOM 1467 C C . ASN A 1 182 ? 13.335 -8.270 -31.353 1.00 91.69 182 ASN A C 1
ATOM 1469 O O . ASN A 1 182 ? 14.006 -8.782 -32.245 1.00 91.69 182 ASN A O 1
ATOM 1473 N N . LEU A 1 183 ? 13.767 -7.214 -30.659 1.00 89.81 183 LEU A N 1
ATOM 1474 C CA . LEU A 1 183 ? 15.111 -6.652 -30.783 1.00 89.81 183 LEU A CA 1
ATOM 1475 C C . LEU A 1 183 ? 16.053 -7.294 -29.745 1.00 89.81 183 LEU A C 1
ATOM 1477 O O . LEU A 1 183 ? 15.606 -7.668 -28.654 1.00 89.81 183 LEU A O 1
ATOM 1481 N N . PRO A 1 184 ? 17.356 -7.431 -30.041 1.00 89.94 184 PRO A N 1
ATOM 1482 C CA . PRO A 1 184 ? 18.318 -7.962 -29.083 1.00 89.94 184 PRO A CA 1
ATOM 1483 C C . PRO A 1 184 ? 18.553 -6.976 -27.930 1.00 89.94 184 PRO A C 1
ATOM 1485 O O . PRO A 1 184 ? 18.613 -5.763 -28.128 1.00 89.94 184 PRO A O 1
ATOM 1488 N N . LEU A 1 185 ? 18.727 -7.495 -26.710 1.00 89.62 185 LEU A N 1
ATOM 1489 C CA . LEU A 1 185 ? 19.066 -6.665 -25.553 1.00 89.62 185 LEU A CA 1
ATOM 1490 C C . LEU A 1 185 ? 20.522 -6.176 -25.664 1.00 89.62 185 LEU A C 1
ATOM 1492 O O . LEU A 1 185 ? 21.437 -7.007 -25.646 1.00 89.62 185 LEU A O 1
ATOM 1496 N N . PRO A 1 186 ? 20.777 -4.857 -25.731 1.00 86.31 186 PRO A N 1
ATOM 1497 C CA . PRO A 1 186 ? 22.138 -4.349 -25.796 1.00 86.31 186 PRO A CA 1
ATOM 1498 C C . PRO A 1 186 ? 22.880 -4.600 -24.479 1.00 86.31 186 PRO A C 1
ATOM 1500 O O . PRO A 1 186 ? 22.341 -4.446 -23.372 1.00 86.31 186 PRO A O 1
ATOM 1503 N N . LYS A 1 187 ? 24.159 -4.964 -24.588 1.00 79.31 187 LYS A N 1
ATOM 1504 C CA . LYS A 1 187 ? 25.058 -5.015 -23.433 1.00 79.31 187 LYS A CA 1
ATOM 1505 C C . LYS A 1 187 ? 25.492 -3.593 -23.086 1.00 79.31 187 LYS A C 1
ATOM 1507 O O . LYS A 1 187 ? 25.832 -2.803 -23.962 1.00 79.31 187 LYS A O 1
ATOM 1512 N N . ARG A 1 188 ? 25.484 -3.263 -21.794 1.00 72.88 188 ARG A N 1
ATOM 1513 C CA . ARG A 1 188 ? 25.994 -1.976 -21.305 1.00 72.88 188 ARG A CA 1
ATOM 1514 C C . ARG A 1 188 ? 27.494 -1.885 -21.606 1.00 72.88 188 ARG A C 1
ATOM 1516 O O . ARG A 1 188 ? 28.225 -2.821 -21.285 1.00 72.88 188 ARG A O 1
ATOM 1523 N N . LYS A 1 189 ? 27.953 -0.760 -22.164 1.00 72.12 189 LYS A N 1
ATOM 1524 C CA . LYS A 1 189 ? 29.391 -0.473 -22.280 1.00 72.12 189 LYS A CA 1
ATOM 1525 C C . LYS A 1 189 ? 29.999 -0.427 -20.875 1.00 72.12 189 LYS A C 1
ATOM 1527 O O . LYS A 1 189 ? 29.456 0.240 -19.990 1.00 72.12 189 LYS A O 1
ATOM 1532 N N . LEU A 1 190 ? 31.084 -1.168 -20.655 1.00 69.81 190 LEU A N 1
ATOM 1533 C CA . LEU A 1 190 ? 31.822 -1.101 -19.395 1.00 69.81 190 LEU A CA 1
ATOM 1534 C C . LEU A 1 190 ? 32.361 0.324 -19.246 1.00 69.81 190 LEU A C 1
ATOM 1536 O O . LEU A 1 190 ? 33.034 0.826 -20.140 1.00 69.81 190 LEU A O 1
ATOM 1540 N N . VAL A 1 191 ? 32.011 0.990 -18.147 1.00 68.44 191 VAL A N 1
ATOM 1541 C CA . VAL A 1 191 ? 32.588 2.296 -17.820 1.00 68.44 191 VAL A CA 1
ATOM 1542 C C . VAL A 1 191 ? 33.915 2.022 -17.132 1.00 68.44 191 VAL A C 1
ATOM 1544 O O . VAL A 1 191 ? 33.945 1.299 -16.136 1.00 68.44 191 VAL A O 1
ATOM 1547 N N . GLU A 1 192 ? 35.003 2.588 -17.648 1.00 74.62 192 GLU A N 1
ATOM 1548 C CA . GLU A 1 192 ? 36.279 2.567 -16.943 1.00 74.62 192 GLU A CA 1
ATOM 1549 C C . GLU A 1 192 ? 36.124 3.339 -15.631 1.00 74.62 192 GLU A C 1
ATOM 1551 O O . GLU A 1 192 ? 35.934 4.558 -15.599 1.00 74.62 192 GLU A O 1
ATOM 1556 N N . HIS A 1 193 ? 36.138 2.612 -14.518 1.00 75.00 193 HIS A N 1
ATOM 1557 C CA . HIS A 1 193 ? 36.159 3.238 -13.210 1.00 75.00 193 HIS A CA 1
ATOM 1558 C C . HIS A 1 193 ? 37.552 3.808 -12.968 1.00 75.00 193 HIS A C 1
ATOM 1560 O O . HIS A 1 193 ? 38.551 3.121 -13.187 1.00 75.00 193 HIS A O 1
ATOM 1566 N N . LYS A 1 194 ? 37.621 5.046 -12.457 1.00 76.75 194 LYS A N 1
ATOM 1567 C CA . LYS A 1 194 ? 38.881 5.585 -11.934 1.00 76.75 194 LYS A CA 1
ATOM 1568 C C . LYS A 1 194 ? 39.477 4.561 -10.957 1.00 76.75 194 LYS A C 1
ATOM 1570 O O . LYS A 1 194 ? 38.715 3.994 -10.162 1.00 76.75 194 LYS A O 1
ATOM 1575 N N . PRO A 1 195 ? 40.799 4.313 -11.002 1.00 79.94 195 PRO A N 1
ATOM 1576 C CA . PRO A 1 195 ? 41.430 3.377 -10.085 1.00 79.94 195 PRO A CA 1
ATOM 1577 C C . PRO A 1 195 ? 41.075 3.760 -8.648 1.00 79.94 195 PRO A C 1
ATOM 1579 O O . PRO A 1 195 ? 40.997 4.946 -8.312 1.00 79.94 195 PRO A O 1
ATOM 1582 N N . LYS A 1 196 ? 40.824 2.754 -7.801 1.00 73.44 196 LYS A N 1
ATOM 1583 C CA . LYS A 1 196 ? 40.569 2.990 -6.377 1.00 73.44 196 LYS A CA 1
ATOM 1584 C C . LYS A 1 196 ? 41.781 3.714 -5.799 1.00 73.44 196 LYS A C 1
ATOM 1586 O O . LYS A 1 196 ? 42.853 3.129 -5.686 1.00 73.44 196 LYS A O 1
ATOM 1591 N N . VAL A 1 197 ? 41.609 4.980 -5.434 1.00 75.38 197 VAL A N 1
ATOM 1592 C CA . VAL A 1 197 ? 42.661 5.741 -4.763 1.00 75.38 197 VAL A CA 1
ATOM 1593 C C . VAL A 1 197 ? 42.772 5.198 -3.342 1.00 75.38 197 VAL A C 1
ATOM 1595 O O . VAL A 1 197 ? 41.851 5.365 -2.542 1.00 75.38 197 VAL A O 1
ATOM 1598 N N . HIS A 1 198 ? 43.872 4.510 -3.033 1.00 71.75 198 HIS A N 1
ATOM 1599 C CA . HIS A 1 198 ? 44.177 4.135 -1.658 1.00 71.75 198 HIS A CA 1
ATOM 1600 C C . HIS A 1 198 ? 44.612 5.381 -0.901 1.00 71.75 198 HIS A C 1
ATOM 1602 O O . HIS A 1 198 ? 45.532 6.096 -1.294 1.00 71.75 198 HIS A O 1
ATOM 1608 N N . HIS A 1 199 ? 43.879 5.681 0.157 1.00 72.44 199 HIS A N 1
ATOM 1609 C CA . HIS A 1 199 ? 44.138 6.833 0.993 1.00 72.44 199 HIS A CA 1
ATOM 1610 C C . HIS A 1 199 ? 44.976 6.405 2.194 1.00 72.44 199 HIS A C 1
ATOM 1612 O O . HIS A 1 199 ? 44.815 5.274 2.651 1.00 72.44 199 HIS A O 1
ATOM 1618 N N . PRO A 1 200 ? 45.843 7.289 2.714 1.00 68.06 200 PRO A N 1
ATOM 1619 C CA . PRO A 1 200 ? 46.647 6.971 3.881 1.00 68.06 200 PRO A CA 1
ATOM 1620 C C . PRO A 1 200 ? 45.737 6.578 5.047 1.00 68.06 200 PRO A C 1
ATOM 1622 O O . PRO A 1 200 ? 44.755 7.265 5.356 1.00 68.06 200 PRO A O 1
ATOM 1625 N N . GLU A 1 201 ? 46.060 5.440 5.651 1.00 67.38 201 GLU A N 1
ATOM 1626 C CA . GLU A 1 201 ? 45.396 4.925 6.839 1.00 67.38 201 GLU A CA 1
ATOM 1627 C C . GLU A 1 201 ? 46.245 5.222 8.070 1.00 67.38 201 GLU A C 1
ATOM 1629 O O . GLU A 1 201 ? 47.475 5.213 8.018 1.00 67.38 201 GLU A O 1
ATOM 1634 N N . TYR A 1 202 ? 45.584 5.467 9.191 1.00 65.81 202 TYR A N 1
ATOM 1635 C CA . TYR A 1 202 ? 46.227 5.664 10.480 1.00 65.81 202 TYR A CA 1
ATOM 1636 C C . TYR A 1 202 ? 45.455 4.925 11.576 1.00 65.81 202 TYR A C 1
ATOM 1638 O O . TYR A 1 202 ? 44.285 4.563 11.414 1.00 65.81 202 TYR A O 1
ATOM 1646 N N . GLN A 1 203 ? 46.119 4.675 12.700 1.00 64.12 203 GLN A N 1
ATOM 1647 C CA . GLN A 1 203 ? 45.539 3.963 13.832 1.00 64.12 203 GLN A CA 1
ATOM 1648 C C . GLN A 1 203 ? 45.105 4.952 14.918 1.00 64.12 203 GLN A C 1
ATOM 1650 O O . GLN A 1 203 ? 45.932 5.681 15.456 1.00 64.12 203 GLN A O 1
ATOM 1655 N N . VAL A 1 204 ? 43.812 4.937 15.255 1.00 64.31 204 VAL A N 1
ATOM 1656 C CA . VAL A 1 204 ? 43.255 5.626 16.431 1.00 64.31 204 VAL A CA 1
ATOM 1657 C C . VAL A 1 204 ? 42.935 4.559 17.459 1.00 64.31 204 VAL A C 1
ATOM 1659 O O . VAL A 1 204 ? 42.002 3.775 17.263 1.00 64.31 204 VAL A O 1
ATOM 1662 N N . TYR A 1 205 ? 43.706 4.502 18.543 1.00 69.94 205 TYR A N 1
ATOM 1663 C CA . TYR A 1 205 ? 43.578 3.454 19.558 1.00 69.94 205 TYR A CA 1
ATOM 1664 C C . TYR A 1 205 ? 43.631 2.048 18.925 1.00 69.94 205 TYR A C 1
ATOM 1666 O O . TYR A 1 205 ? 44.674 1.618 18.435 1.00 69.94 205 TYR A O 1
ATOM 1674 N N . THR A 1 206 ? 42.505 1.335 18.891 1.00 71.50 206 THR A N 1
ATOM 1675 C CA . THR A 1 206 ? 42.368 -0.012 18.319 1.00 71.50 206 THR A CA 1
ATOM 1676 C C . THR A 1 206 ? 41.787 -0.027 16.903 1.00 71.50 206 THR A C 1
ATOM 1678 O O . THR A 1 206 ? 41.720 -1.086 16.285 1.00 71.50 206 THR A O 1
ATOM 1681 N N . THR A 1 207 ? 41.357 1.116 16.358 1.00 62.97 207 THR A N 1
ATOM 1682 C CA . THR A 1 207 ? 40.664 1.175 15.063 1.00 62.97 207 THR A CA 1
ATOM 1683 C C . THR A 1 207 ? 41.544 1.792 13.978 1.00 62.97 207 THR A C 1
ATOM 1685 O O . THR A 1 207 ? 42.036 2.909 14.129 1.00 62.97 207 THR A O 1
ATOM 1688 N N . ARG A 1 208 ? 41.687 1.102 12.839 1.00 67.75 208 ARG A N 1
ATOM 1689 C CA . ARG A 1 208 ? 42.262 1.693 11.619 1.00 67.75 208 ARG A CA 1
ATOM 1690 C C . ARG A 1 208 ? 41.240 2.589 10.937 1.00 67.75 208 ARG A C 1
ATOM 1692 O O . ARG A 1 208 ? 40.078 2.206 10.781 1.00 67.75 208 ARG A O 1
ATOM 1699 N N . LYS A 1 209 ? 41.664 3.783 10.539 1.00 66.00 209 LYS A N 1
ATOM 1700 C CA . LYS A 1 209 ? 40.820 4.776 9.877 1.00 66.00 209 LYS A CA 1
ATOM 1701 C C . LYS A 1 209 ? 41.518 5.320 8.644 1.00 66.00 209 LYS A C 1
ATOM 1703 O O . LYS A 1 209 ? 42.736 5.455 8.608 1.00 66.00 209 LYS A O 1
ATOM 1708 N N . THR A 1 210 ? 40.715 5.640 7.642 1.00 69.31 210 THR A N 1
ATOM 1709 C CA . THR A 1 210 ? 41.161 6.255 6.397 1.00 69.31 210 THR A CA 1
ATOM 1710 C C . THR A 1 210 ? 41.075 7.772 6.524 1.00 69.31 210 THR A C 1
ATOM 1712 O O . THR A 1 210 ? 40.048 8.280 6.977 1.00 69.31 210 THR A O 1
ATOM 1715 N N . ALA A 1 211 ? 42.111 8.497 6.094 1.00 67.62 211 ALA A N 1
ATOM 1716 C CA . ALA A 1 211 ? 42.119 9.954 6.172 1.00 67.62 211 ALA A CA 1
ATOM 1717 C C . ALA A 1 211 ? 40.906 10.585 5.457 1.00 67.62 211 ALA A C 1
ATOM 1719 O O . ALA A 1 211 ? 40.557 10.235 4.319 1.00 67.62 211 ALA A O 1
ATOM 1720 N N . THR A 1 212 ? 40.274 11.545 6.123 1.00 67.56 212 THR A N 1
ATOM 1721 C CA . THR A 1 212 ? 39.190 12.374 5.588 1.00 67.56 212 THR A CA 1
ATOM 1722 C C . THR A 1 212 ? 39.721 13.382 4.559 1.00 67.56 212 THR A C 1
ATOM 1724 O O . THR A 1 212 ? 40.928 13.558 4.396 1.00 67.56 212 THR A O 1
ATOM 1727 N N . GLY A 1 213 ? 38.826 14.034 3.807 1.00 64.12 213 GLY A N 1
ATOM 1728 C CA . GLY A 1 213 ? 39.215 14.971 2.740 1.00 64.12 213 GLY A CA 1
ATOM 1729 C C . GLY A 1 213 ? 40.121 16.116 3.215 1.00 64.12 213 GLY A C 1
ATOM 1730 O O . GLY A 1 213 ? 41.114 16.416 2.559 1.00 64.12 213 GLY A O 1
ATOM 1731 N N . TRP A 1 214 ? 39.829 16.690 4.385 1.00 63.12 214 TRP A N 1
ATOM 1732 C CA . TRP A 1 214 ? 40.590 17.805 4.961 1.00 63.12 214 TRP A CA 1
ATOM 1733 C C . TRP A 1 214 ? 41.955 17.382 5.518 1.00 63.12 214 TRP A C 1
ATOM 1735 O O . TRP A 1 214 ? 42.944 18.081 5.320 1.00 63.12 214 TRP A O 1
ATOM 1745 N N . GLU A 1 215 ? 42.044 16.198 6.132 1.00 64.44 215 GLU A N 1
ATOM 1746 C CA . GLU A 1 215 ? 43.310 15.645 6.645 1.00 64.44 215 GLU A CA 1
ATOM 1747 C C . GLU A 1 215 ? 44.333 15.416 5.523 1.00 64.44 215 GLU A C 1
ATOM 1749 O O . GLU A 1 215 ? 45.526 15.667 5.703 1.00 64.44 215 GLU A O 1
ATOM 1754 N N . LYS A 1 216 ? 43.861 15.005 4.337 1.00 66.00 216 LYS A N 1
ATOM 1755 C CA . LYS A 1 216 ? 44.700 14.864 3.135 1.00 66.00 216 LYS A CA 1
ATOM 1756 C C . LYS A 1 216 ? 45.248 16.205 2.663 1.00 66.00 216 LYS A C 1
ATOM 1758 O O . LYS A 1 216 ? 46.420 16.287 2.308 1.00 66.00 216 LYS A O 1
ATOM 1763 N N . TYR A 1 217 ? 44.402 17.233 2.647 1.00 65.44 217 TYR A N 1
ATOM 1764 C CA . TYR A 1 217 ? 44.757 18.558 2.142 1.00 65.44 217 TYR A CA 1
ATOM 1765 C C . TYR A 1 217 ? 45.796 19.249 3.036 1.00 65.44 217 TYR A C 1
ATOM 1767 O O . TYR A 1 217 ? 46.775 19.806 2.548 1.00 65.44 217 TYR A O 1
ATOM 1775 N N . LEU A 1 218 ? 45.639 19.124 4.354 1.00 64.56 218 LEU A N 1
ATOM 1776 C CA . LEU A 1 218 ? 46.528 19.738 5.341 1.00 64.56 218 LEU A CA 1
ATOM 1777 C C . LEU A 1 218 ? 47.815 18.939 5.611 1.00 64.56 218 LEU A C 1
ATOM 1779 O O . LEU A 1 218 ? 48.687 19.437 6.324 1.00 64.56 218 LEU A O 1
ATOM 1783 N N . LYS A 1 219 ? 47.963 17.734 5.032 1.00 62.84 219 LYS A N 1
ATOM 1784 C CA . LYS A 1 219 ? 49.080 16.795 5.275 1.00 62.84 219 LYS A CA 1
ATOM 1785 C C . LYS A 1 219 ? 49.340 16.559 6.771 1.00 62.84 219 LYS A C 1
ATOM 1787 O O . LYS A 1 219 ? 50.490 16.523 7.204 1.00 62.84 219 LYS A O 1
ATOM 1792 N N . LEU A 1 220 ? 48.278 16.432 7.566 1.00 59.91 220 LEU A N 1
ATOM 1793 C CA . LEU A 1 220 ? 48.406 16.226 9.009 1.00 59.91 220 LEU A CA 1
ATOM 1794 C C . LEU A 1 220 ? 48.957 14.818 9.276 1.00 59.91 220 LEU A C 1
ATOM 1796 O O . LEU A 1 220 ? 48.294 13.817 8.997 1.00 59.91 220 LEU A O 1
ATOM 1800 N N . GLY A 1 221 ? 50.184 14.733 9.792 1.00 53.34 221 GLY A N 1
ATOM 1801 C CA . GLY A 1 221 ? 50.750 13.490 10.308 1.00 53.34 221 GLY A CA 1
ATOM 1802 C C . GLY A 1 221 ? 50.107 13.169 11.653 1.00 53.34 221 GLY A C 1
ATOM 1803 O O . GLY A 1 221 ? 50.324 13.907 12.598 1.00 53.34 221 GLY A O 1
ATOM 1804 N N . GLN A 1 222 ? 49.296 12.108 11.703 1.00 53.78 222 GLN A N 1
ATOM 1805 C CA . GLN A 1 222 ? 48.618 11.568 12.894 1.00 53.78 222 GLN A CA 1
ATOM 1806 C C . GLN A 1 222 ? 47.882 12.588 13.799 1.00 53.78 222 GLN A C 1
ATOM 1808 O O . GLN A 1 222 ? 48.464 13.277 14.621 1.00 53.78 222 GLN A O 1
ATOM 1813 N N . HIS A 1 223 ? 46.547 12.560 13.703 1.00 52.81 223 HIS A N 1
ATOM 1814 C CA . HIS A 1 223 ? 45.561 12.973 14.714 1.00 52.81 223 HIS A CA 1
ATOM 1815 C C . HIS A 1 223 ? 45.719 14.317 15.441 1.00 52.81 223 HIS A C 1
ATOM 1817 O O . HIS A 1 223 ? 46.388 14.409 16.464 1.00 52.81 223 HIS A O 1
ATOM 1823 N N . LYS A 1 224 ? 44.890 15.298 15.051 1.00 54.03 224 LYS A N 1
ATOM 1824 C CA . LYS A 1 224 ? 44.505 16.431 15.919 1.00 54.03 224 LYS A CA 1
ATOM 1825 C C . LYS A 1 224 ? 43.011 16.788 15.888 1.00 54.03 224 LYS A C 1
ATOM 1827 O O . LYS A 1 224 ? 42.636 17.872 16.310 1.00 54.03 224 LYS A O 1
ATOM 1832 N N . ILE A 1 225 ? 42.126 15.922 15.379 1.00 56.88 225 ILE A N 1
ATOM 1833 C CA . ILE A 1 225 ? 40.687 16.246 15.328 1.00 56.88 225 ILE A CA 1
ATOM 1834 C C . ILE A 1 225 ? 39.943 15.546 16.468 1.00 56.88 225 ILE A C 1
ATOM 1836 O O . ILE A 1 225 ? 39.861 14.318 16.528 1.00 56.88 225 ILE A O 1
ATOM 1840 N N . ALA A 1 226 ? 39.342 16.361 17.336 1.00 52.47 226 ALA A N 1
ATOM 1841 C CA . ALA A 1 226 ? 38.603 15.984 18.540 1.00 52.47 226 ALA A CA 1
ATOM 1842 C C . ALA A 1 226 ? 37.472 14.958 18.341 1.00 52.47 226 ALA A C 1
ATOM 1844 O O . ALA A 1 226 ? 37.115 14.242 19.272 1.00 52.47 226 ALA A O 1
ATOM 1845 N N . ARG A 1 227 ? 36.933 14.844 17.120 1.00 54.38 227 ARG A N 1
ATOM 1846 C CA . ARG A 1 227 ? 35.788 13.983 16.769 1.00 54.38 227 ARG A CA 1
ATOM 1847 C C . ARG A 1 227 ? 35.968 12.503 17.141 1.00 54.38 227 ARG A C 1
ATOM 1849 O O . ARG A 1 227 ? 34.982 11.775 17.184 1.00 54.38 227 ARG A O 1
ATOM 1856 N N . TYR A 1 228 ? 37.203 12.055 17.371 1.00 56.88 228 TYR A N 1
ATOM 1857 C CA . TYR A 1 228 ? 37.540 10.640 17.538 1.00 56.88 228 TYR A CA 1
ATOM 1858 C C . TYR A 1 228 ? 38.275 10.301 18.840 1.00 56.88 228 TYR A C 1
ATOM 1860 O O . TYR A 1 228 ? 38.761 9.178 18.964 1.00 56.88 228 TYR A O 1
ATOM 1868 N N . VAL A 1 229 ? 38.342 11.223 19.807 1.00 60.12 229 VAL A N 1
ATOM 1869 C CA . VAL A 1 229 ? 38.891 10.931 21.140 1.00 60.12 229 VAL A CA 1
ATOM 1870 C C . VAL A 1 229 ? 37.745 10.845 22.155 1.00 60.12 229 VAL A C 1
ATOM 1872 O O . VAL A 1 229 ? 37.197 11.880 22.528 1.00 60.12 229 VAL A O 1
ATOM 1875 N N . PRO A 1 230 ? 37.360 9.634 22.608 1.00 55.03 230 PRO A N 1
ATOM 1876 C CA . PRO A 1 230 ? 36.129 9.424 23.379 1.00 55.03 230 PRO A CA 1
ATOM 1877 C C . PRO A 1 230 ? 36.092 10.088 24.764 1.00 55.03 230 PRO A C 1
ATOM 1879 O O . PRO A 1 230 ? 35.015 10.208 25.334 1.00 55.03 230 PRO A O 1
ATOM 1882 N N . ASN A 1 231 ? 37.244 10.508 25.301 1.00 63.91 231 ASN A N 1
ATOM 1883 C CA . ASN A 1 231 ? 37.397 10.933 26.698 1.00 63.91 231 ASN A CA 1
ATOM 1884 C C . ASN A 1 231 ? 37.976 12.349 26.857 1.00 63.91 231 ASN A C 1
ATOM 1886 O O . ASN A 1 231 ? 38.493 12.674 27.925 1.00 63.91 231 ASN A O 1
ATOM 1890 N N . HIS A 1 232 ? 37.949 13.183 25.814 1.00 67.69 232 HIS A N 1
ATOM 1891 C CA . HIS A 1 232 ? 38.391 14.569 25.965 1.00 67.69 232 HIS A CA 1
ATOM 1892 C C . HIS A 1 232 ? 37.329 15.426 26.652 1.00 67.69 232 HIS A C 1
ATOM 1894 O O . HIS A 1 232 ? 36.139 15.342 26.346 1.00 67.69 232 HIS A O 1
ATOM 1900 N N . THR A 1 233 ? 37.777 16.286 27.563 1.00 74.50 233 THR A N 1
ATOM 1901 C CA . THR A 1 233 ? 36.947 17.357 28.115 1.00 74.50 233 THR A CA 1
ATOM 1902 C C . THR A 1 233 ? 36.677 18.418 27.047 1.00 74.50 233 THR A C 1
ATOM 1904 O O . THR A 1 233 ? 37.400 18.520 26.055 1.00 74.50 233 THR A O 1
ATOM 1907 N N . VAL A 1 234 ? 35.646 19.241 27.254 1.00 70.62 234 VAL A N 1
ATOM 1908 C CA . VAL A 1 234 ? 35.285 20.322 26.317 1.00 70.62 234 VAL A CA 1
ATOM 1909 C C . VAL A 1 234 ? 36.471 21.258 26.055 1.00 70.62 234 VAL A C 1
ATOM 1911 O O . VAL A 1 234 ? 36.764 21.542 24.901 1.00 70.62 234 VAL A O 1
ATOM 1914 N N . SER A 1 235 ? 37.228 21.618 27.096 1.00 73.19 235 SER A N 1
ATOM 1915 C CA . SER A 1 235 ? 38.434 22.451 26.966 1.00 73.19 235 SER A CA 1
ATOM 1916 C C . SER A 1 235 ? 39.503 21.804 26.083 1.00 73.19 235 SER A C 1
ATOM 1918 O O . SER A 1 235 ? 40.086 22.472 25.237 1.00 73.19 235 SER A O 1
ATOM 1920 N N . GLN A 1 236 ? 39.722 20.492 26.212 1.00 68.38 236 GLN A N 1
ATOM 1921 C CA . GLN A 1 236 ? 40.672 19.790 25.351 1.00 68.38 236 GLN A CA 1
ATOM 1922 C C . GLN A 1 236 ? 40.203 19.819 23.894 1.00 68.38 236 GLN A C 1
ATOM 1924 O O . GLN A 1 236 ? 40.999 20.068 22.997 1.00 68.38 236 GLN A O 1
ATOM 1929 N N . ILE A 1 237 ? 38.907 19.602 23.648 1.00 66.25 237 ILE A N 1
ATOM 1930 C CA . ILE A 1 237 ? 38.308 19.666 22.306 1.00 66.25 237 ILE A CA 1
ATOM 1931 C C . ILE A 1 237 ? 38.489 21.059 21.683 1.00 66.25 237 ILE A C 1
ATOM 1933 O O . ILE A 1 237 ? 38.842 21.148 20.506 1.00 66.25 237 ILE A O 1
ATOM 1937 N N . GLU A 1 238 ? 38.279 22.124 22.456 1.00 70.19 238 GLU A N 1
ATOM 1938 C CA . GLU A 1 238 ? 38.458 23.514 22.020 1.00 70.19 238 GLU A CA 1
ATOM 1939 C C . GLU A 1 238 ? 39.916 23.820 21.662 1.00 70.19 238 GLU A C 1
ATOM 1941 O O . GLU A 1 238 ? 40.170 24.369 20.588 1.00 70.19 238 GLU A O 1
ATOM 1946 N N . ASP A 1 239 ? 40.874 23.381 22.481 1.00 72.00 239 ASP A N 1
ATOM 1947 C CA . ASP A 1 239 ? 42.305 23.538 22.200 1.00 72.00 239 ASP A CA 1
ATOM 1948 C C . ASP A 1 239 ? 42.709 22.823 20.901 1.00 72.00 239 ASP A C 1
ATOM 1950 O O . ASP A 1 239 ? 43.456 23.372 20.090 1.00 72.00 239 ASP A O 1
ATOM 1954 N N . TYR A 1 240 ? 42.166 21.627 20.642 1.00 70.62 240 TYR A N 1
ATOM 1955 C CA . TYR A 1 240 ? 42.405 20.912 19.382 1.00 70.62 240 TYR A CA 1
ATOM 1956 C C . TYR A 1 240 ? 41.851 21.656 18.169 1.00 70.62 240 TYR A C 1
ATOM 1958 O O . TYR A 1 240 ? 42.535 21.763 17.150 1.00 70.62 240 TYR A O 1
ATOM 1966 N N . ILE A 1 241 ? 40.615 22.158 18.260 1.00 71.81 241 ILE A N 1
ATOM 1967 C CA . ILE A 1 241 ? 39.994 22.924 17.173 1.00 71.81 241 ILE A CA 1
ATOM 1968 C C . ILE A 1 241 ? 40.799 24.197 16.909 1.00 71.81 241 ILE A C 1
ATOM 1970 O O . ILE A 1 241 ? 41.019 24.541 15.749 1.00 71.81 241 ILE A O 1
ATOM 1974 N N . LYS A 1 242 ? 41.288 24.852 17.964 1.00 75.31 242 LYS A N 1
ATOM 1975 C CA . LYS A 1 242 ? 42.114 26.052 17.861 1.00 75.31 242 LYS A CA 1
ATOM 1976 C C . LYS A 1 242 ? 43.446 25.775 17.166 1.00 75.31 242 LYS A C 1
ATOM 1978 O O . LYS A 1 242 ? 43.741 26.437 16.182 1.00 75.31 242 LYS A O 1
ATOM 1983 N N . ILE A 1 243 ? 44.186 24.744 17.586 1.00 73.12 243 ILE A N 1
ATOM 1984 C CA . ILE A 1 243 ? 45.440 24.334 16.925 1.00 73.12 243 ILE A CA 1
ATOM 1985 C C . ILE A 1 243 ? 45.197 24.021 15.443 1.00 73.12 243 ILE A C 1
ATOM 1987 O O . ILE A 1 243 ? 45.983 24.412 14.585 1.00 73.12 243 ILE A O 1
ATOM 1991 N N . PHE A 1 244 ? 44.100 23.327 15.132 1.00 71.81 244 PHE A N 1
ATOM 1992 C CA . PHE A 1 244 ? 43.730 23.020 13.753 1.00 71.81 244 PHE A CA 1
ATOM 1993 C C . PHE A 1 244 ? 43.435 24.284 12.931 1.00 71.81 244 PHE A C 1
ATOM 1995 O O . PHE A 1 244 ? 43.869 24.384 11.784 1.00 71.81 244 PHE A O 1
ATOM 2002 N N . TYR A 1 245 ? 42.697 25.237 13.504 1.00 73.81 245 TYR A N 1
ATOM 2003 C CA . TYR A 1 245 ? 42.365 26.498 12.844 1.00 73.81 245 TYR A CA 1
ATOM 2004 C C . TYR A 1 245 ? 43.615 27.357 12.625 1.00 73.81 245 TYR A C 1
ATOM 2006 O O . TYR A 1 245 ? 43.827 27.854 11.522 1.00 73.81 245 TYR A O 1
ATOM 2014 N N . ASP A 1 246 ? 44.486 27.447 13.630 1.00 77.31 246 ASP A N 1
ATOM 2015 C CA . ASP A 1 246 ? 45.749 28.183 13.562 1.00 77.31 246 ASP A CA 1
ATOM 2016 C C . ASP A 1 246 ? 46.677 27.612 12.474 1.00 77.31 246 ASP A C 1
ATOM 2018 O O . ASP A 1 246 ? 47.211 28.367 11.661 1.00 77.31 246 ASP A O 1
ATOM 2022 N N . GLU A 1 247 ? 46.804 26.282 12.373 1.00 73.31 247 GLU A N 1
ATOM 2023 C CA . GLU A 1 247 ? 47.574 25.629 11.301 1.00 73.31 247 GLU A CA 1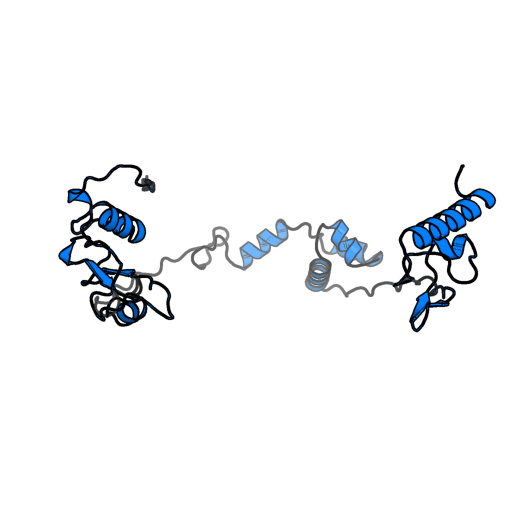
ATOM 2024 C C . GLU A 1 247 ? 46.957 25.852 9.906 1.00 73.31 247 GLU A C 1
ATOM 2026 O O . GLU A 1 247 ? 47.676 25.938 8.906 1.00 73.31 247 GLU A O 1
ATOM 2031 N N . ALA A 1 248 ? 45.627 25.939 9.805 1.00 71.38 248 ALA A N 1
ATOM 2032 C CA . ALA A 1 248 ? 44.946 26.219 8.540 1.00 71.38 248 ALA A CA 1
ATOM 2033 C C . ALA A 1 248 ? 45.148 27.676 8.089 1.00 71.38 248 ALA A C 1
ATOM 2035 O O . ALA A 1 248 ? 45.346 27.931 6.897 1.00 71.38 248 ALA A O 1
ATOM 2036 N N . VAL A 1 249 ? 45.146 28.609 9.040 1.00 78.00 249 VAL A N 1
ATOM 2037 C CA . VAL A 1 249 ? 45.457 30.027 8.836 1.00 78.00 249 VAL A CA 1
ATOM 2038 C C . VAL A 1 249 ? 46.921 30.217 8.433 1.00 78.00 249 VAL A C 1
ATOM 2040 O O . VAL A 1 249 ? 47.196 30.927 7.469 1.00 78.00 249 VAL A O 1
ATOM 2043 N N . GLU A 1 250 ? 47.870 29.559 9.107 1.00 79.12 250 GLU A N 1
ATOM 2044 C CA . GLU A 1 250 ? 49.303 29.639 8.772 1.00 79.12 250 GLU A CA 1
ATOM 2045 C C . GLU A 1 250 ? 49.576 29.166 7.337 1.00 79.12 250 GLU A C 1
ATOM 2047 O O . GLU A 1 250 ? 50.398 29.737 6.621 1.00 79.12 250 GLU A O 1
ATOM 2052 N N . LYS A 1 251 ? 48.832 28.155 6.879 1.00 74.81 251 LYS A N 1
ATOM 2053 C CA . LYS A 1 251 ? 48.909 27.644 5.505 1.00 74.81 251 LYS A CA 1
ATOM 2054 C C . LYS A 1 251 ? 48.106 28.464 4.487 1.00 74.81 251 LYS A C 1
ATOM 2056 O O . LYS A 1 251 ? 48.083 28.083 3.318 1.00 74.81 251 LYS A O 1
ATOM 2061 N N . GLY A 1 252 ? 47.458 29.556 4.904 1.00 74.81 252 GLY A N 1
ATOM 2062 C CA . GLY A 1 252 ? 46.709 30.469 4.033 1.00 74.81 252 GLY A CA 1
ATOM 2063 C C . GLY A 1 252 ? 45.433 29.867 3.440 1.00 74.81 252 GLY A C 1
ATOM 2064 O O . GLY A 1 252 ? 45.037 30.225 2.335 1.00 74.81 252 GLY A O 1
ATOM 2065 N N . ILE A 1 253 ? 44.825 28.895 4.124 1.00 70.94 253 ILE A N 1
ATOM 2066 C CA . ILE A 1 253 ? 43.631 28.180 3.639 1.00 70.94 253 ILE A CA 1
ATOM 2067 C C . ILE A 1 253 ? 42.350 28.874 4.105 1.00 70.94 253 ILE A C 1
ATOM 2069 O O . ILE A 1 253 ? 41.320 28.790 3.437 1.00 70.94 253 ILE A O 1
ATOM 2073 N N . ILE A 1 254 ? 42.420 29.526 5.263 1.00 70.56 254 ILE A N 1
ATOM 2074 C CA . ILE A 1 254 ? 41.326 30.262 5.884 1.00 70.56 254 ILE A CA 1
ATOM 2075 C C . ILE A 1 254 ? 41.874 31.640 6.251 1.00 70.56 254 ILE A C 1
ATOM 2077 O O . ILE A 1 254 ? 42.975 31.733 6.798 1.00 70.56 254 ILE A O 1
ATOM 2081 N N . ASP A 1 255 ? 41.123 32.690 5.936 1.00 67.81 255 ASP A N 1
ATOM 2082 C CA . ASP A 1 255 ? 41.459 34.049 6.355 1.00 67.81 255 ASP A CA 1
ATOM 2083 C C . ASP A 1 255 ? 41.245 34.214 7.870 1.00 67.81 255 ASP A C 1
ATOM 2085 O O . ASP A 1 255 ? 40.390 33.554 8.469 1.00 67.81 255 ASP A O 1
ATOM 2089 N N . LYS A 1 256 ? 42.066 35.066 8.493 1.00 64.38 256 LYS A N 1
ATOM 2090 C CA . LYS A 1 256 ? 42.072 35.287 9.948 1.00 64.38 256 LYS A CA 1
ATOM 2091 C C . LYS A 1 256 ? 40.812 35.969 10.465 1.00 64.38 256 LYS A C 1
ATOM 2093 O O . LYS A 1 256 ? 40.367 36.940 9.816 1.00 64.38 256 LYS A O 1
#

pLDDT: mean 78.08, std 16.02, range [29.09, 96.5]

Sequence (256 aa):
MKENAKNKGYSGELSFDEVFKKGTNFSSSLLRRKLIKSGIKKFEKCECCGISEWMGKPITIQLHHKDGDHTNNEIDNIAELCPNCHSQTDSYAKPKGNNLNFNLPEIKKEKVKNYCLNCGKEIWAGSKYCSSCENERRWKNSNRPSKEILEKELENFVSYTELGKKYNTSDTNIKNWILSYNLPLPKRKLVEHKPKVHHPEYQVYTTRKTATGWEKYLKLGQHKIARYVPNHTVSQIEDYIKIFYDEAVEKGIIDK

Foldseek 3Di:
DDDDPDPDDPPDPDDPVRQQAAQAQDDQVVLVVVCCVVVVDPLQAFPVPRDQDDPNHGFGWGWDQLVLDNRNNHSVRIGTHGPVVLCVHPNHPDPPPPPPPPDDDPPPPPPDWDAAPPPRDTDDPPDNHDPVVVVVVVVVPALQDDPVVLVVCLVVDADLPVVCVVRVHHSVVNVVSCVVSVHDDDDHDDDDDDPPDQADWDDDPPDIDGDDPVCVVLVDDDDLAPPRDPDDDPVSNVVSVVVVVVSCVVVVNDPD